Protein AF-A0AAV7NG59-F1 (afdb_monomer)

Mean predicted aligned error: 17.91 Å

Radius of gyration: 49.61 Å; Cα contacts (8 Å, |Δi|>4): 157; chains: 1; bounding box: 93×106×134 Å

Sequence (272 aa):
MEATDRILQEIAAEGRRL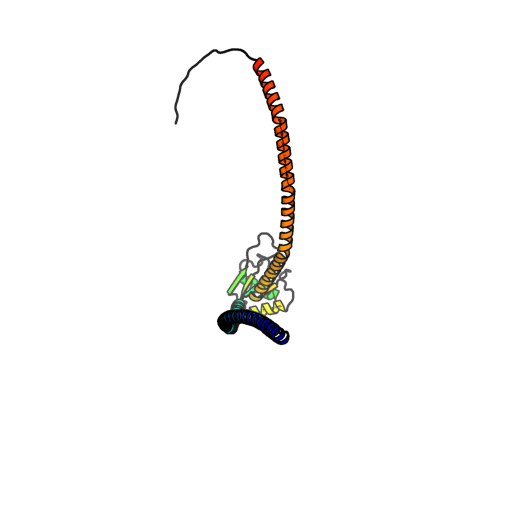EVMDAKISDLTVASTSIRADITSFRETVTDLDQRLSVVEDRVAVLPDQEAELRSLRAKVTGLEDSSSRDNVRFFGILEYKEGYDIKTFLKTALPKITGLAFSSPLEFQQAHRIGSLHKETHDKPRPIIACFLRHEQACQIISVAKSQGPLSLEGNKIDIGNKGEKRQQEKERQRDTRGQQEKKRPQEKERQRDTRGQQEKKRPQEKERQRDTRRQQERKRPQEKERQRDARRQQGRKHPQEKEGSELQEGSKGD

InterPro domains:
  IPR004244 Transposase, L1 [PTHR11505] (27-178)

Secondary structure (DSSP, 8-state):
-HHHHHHHHHHHHHHHHHHHHHHHHHHHHHHHHHHHHHHHHHHHHHHHHHHHHHHHHHHHHTHHHHHHHHHHHHHHHHHHHHHHHTTEEEEESPPTTTT-S-HHHHHHHHHHHHH----SS---EEEEEE-S---SS-TTSPPPEEEEES-HHHHHHHHHHHHHS-SEEETTEEEEEEEHHHHHHHHHHHHHHHHHHHHHHHHHHHHHHHHHHHHHHHHHHHHHHHHHHHHHHHHHHHHHHHHHHHHHHHHHHTS-----------------

pLDDT: mean 80.22, std 16.1, range [35.41, 98.0]

Organism: Pleurodeles waltl (NCBI:txid8319)

Solvent-accessible surface area (backbone atoms only — not comparable to full-atom values): 15574 Å² total; per-residue (Å²): 113,71,70,61,52,53,52,52,53,50,54,54,50,50,52,55,50,50,55,54,49,51,52,52,52,50,53,50,49,54,51,52,53,51,53,50,52,51,52,52,52,50,51,53,53,50,53,53,49,52,55,53,46,52,56,48,51,60,59,54,68,50,47,64,59,52,50,51,49,52,50,50,52,49,52,52,50,51,53,50,51,48,62,72,25,57,27,28,39,31,41,34,51,56,57,75,76,74,44,61,94,48,48,59,64,35,46,60,63,44,49,39,70,49,69,71,53,84,70,96,57,83,82,51,64,78,45,56,48,74,48,80,77,85,68,91,85,52,88,90,64,39,59,36,34,42,35,31,36,68,49,49,68,59,40,49,51,53,45,50,44,49,72,69,48,69,92,32,50,56,98,86,34,62,38,52,61,41,49,51,57,65,51,54,51,52,52,51,49,53,51,51,52,53,48,52,54,50,60,67,46,48,60,61,54,53,48,55,51,49,51,54,48,52,53,52,61,65,45,48,60,61,52,53,48,54,51,50,50,53,49,51,54,52,61,68,47,46,61,62,52,53,47,53,53,49,52,52,49,55,62,56,70,73,70,75,82,89,90,89,88,79,89,81,89,82,88,84,82,91,88,134

Foldseek 3Di:
DVVVVVVVVVVVVVVVVVVVVVVVVVVVVVVVVVVVVVVVVVVVVVVVVVVVVVVVCVVVVCVVVVVVVVVVVVVVVVVVVCVVQLQKKKKWFDFPCPCPPDVQVSCQVQLCVQLVDDDPDRWAFPDKDFDDDDDPPDSPTHTMIITGTPDSVVSVSSQVSLVVPDFTDDPNTTMHMHTPVVVVVVVVVVVVVVVVVVVVCVVVVVVVVVVVVVVVVVCVVVVVVVVVVVVVVVVVCVVVVVVVVVVVVVVVVVPDDDDDDDDDDDDDDDDD

Structure (mmCIF, N/CA/C/O backbone):
data_AF-A0AAV7NG59-F1
#
_entry.id   AF-A0AAV7NG59-F1
#
loop_
_atom_site.group_PDB
_atom_site.id
_atom_site.type_symbol
_atom_site.label_atom_id
_atom_site.label_alt_id
_atom_site.label_comp_id
_atom_site.label_asym_id
_atom_site.label_entity_id
_atom_site.label_seq_id
_atom_site.pdbx_PDB_ins_code
_atom_site.Cartn_x
_atom_site.Cartn_y
_atom_site.Cartn_z
_atom_site.occupancy
_atom_site.B_iso_or_equiv
_atom_site.auth_seq_id
_atom_site.auth_comp_id
_atom_site.auth_asym_id
_atom_site.auth_atom_id
_atom_site.pdbx_PDB_model_num
ATOM 1 N N . MET A 1 1 ? 38.775 -6.847 -96.232 1.00 61.25 1 MET A N 1
ATOM 2 C CA . MET A 1 1 ? 38.069 -5.737 -95.556 1.00 61.25 1 MET A CA 1
ATOM 3 C C . MET A 1 1 ? 36.997 -6.238 -94.589 1.00 61.25 1 MET A C 1
ATOM 5 O O . MET A 1 1 ? 36.953 -5.737 -93.483 1.00 61.25 1 MET A O 1
ATOM 9 N N . GLU A 1 2 ? 36.214 -7.277 -94.902 1.00 75.38 2 GLU A N 1
ATOM 10 C CA . GLU A 1 2 ? 35.133 -7.734 -93.995 1.00 75.38 2 GLU A CA 1
ATOM 11 C C . GLU A 1 2 ? 35.592 -8.310 -92.637 1.00 75.38 2 GLU A C 1
ATOM 13 O O . GLU A 1 2 ? 34.919 -8.127 -91.625 1.00 75.38 2 GLU A O 1
ATOM 18 N N . ALA A 1 3 ? 36.737 -9.003 -92.582 1.00 79.50 3 ALA A N 1
ATOM 19 C CA . ALA A 1 3 ? 37.232 -9.605 -91.336 1.00 79.50 3 ALA A CA 1
ATOM 20 C C . ALA A 1 3 ? 37.704 -8.558 -90.312 1.00 79.50 3 ALA A C 1
ATOM 22 O O . ALA A 1 3 ? 37.482 -8.716 -89.114 1.00 79.50 3 ALA A O 1
ATOM 23 N N . THR A 1 4 ? 38.323 -7.474 -90.783 1.00 83.69 4 THR A N 1
ATOM 24 C CA . THR A 1 4 ? 38.776 -6.367 -89.932 1.00 83.69 4 THR A CA 1
ATOM 25 C C . THR A 1 4 ? 37.597 -5.578 -89.369 1.00 83.69 4 THR A C 1
ATOM 27 O O . THR A 1 4 ? 37.620 -5.220 -88.196 1.00 83.69 4 THR A O 1
ATOM 30 N N . ASP A 1 5 ? 36.531 -5.394 -90.151 1.00 85.50 5 ASP A N 1
ATOM 31 C CA . ASP A 1 5 ? 35.322 -4.699 -89.693 1.00 85.50 5 ASP A CA 1
ATOM 32 C C . ASP A 1 5 ? 34.561 -5.496 -88.626 1.00 85.50 5 ASP A C 1
ATOM 34 O O . ASP A 1 5 ? 34.073 -4.914 -87.659 1.00 85.50 5 ASP A O 1
ATOM 38 N N . ARG A 1 6 ? 34.517 -6.833 -88.739 1.00 88.31 6 ARG A N 1
ATOM 39 C CA . ARG A 1 6 ? 33.948 -7.697 -87.687 1.00 88.31 6 ARG A CA 1
ATOM 40 C C . ARG A 1 6 ? 34.705 -7.573 -86.366 1.00 88.31 6 ARG A C 1
ATOM 42 O O . ARG A 1 6 ? 34.076 -7.421 -85.325 1.00 88.31 6 AR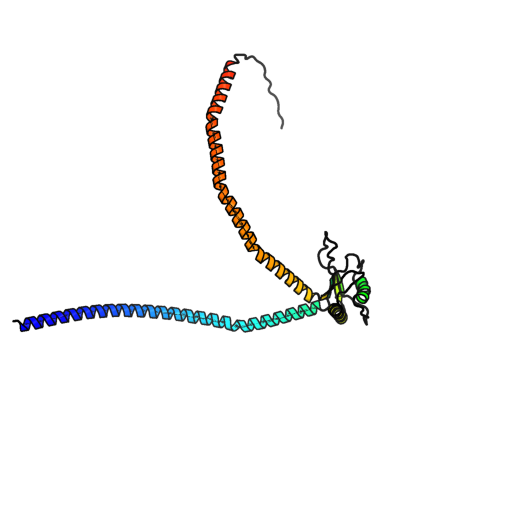G A O 1
ATOM 49 N N . ILE A 1 7 ? 36.039 -7.579 -86.413 1.00 91.00 7 ILE A N 1
ATOM 50 C CA . ILE A 1 7 ? 36.881 -7.417 -85.218 1.00 91.00 7 ILE A CA 1
ATOM 51 C C . ILE A 1 7 ? 36.658 -6.035 -84.584 1.00 91.00 7 ILE A C 1
ATOM 53 O O . ILE A 1 7 ? 36.506 -5.933 -83.369 1.00 91.00 7 ILE A O 1
ATOM 57 N N . LEU A 1 8 ? 36.574 -4.971 -85.390 1.00 88.25 8 LEU A N 1
ATOM 58 C CA . LEU A 1 8 ? 36.295 -3.619 -84.894 1.00 88.25 8 LEU A CA 1
ATOM 59 C C . LEU A 1 8 ? 34.898 -3.499 -84.263 1.00 88.25 8 LEU A C 1
ATOM 61 O O . LEU A 1 8 ? 34.748 -2.842 -83.232 1.00 88.25 8 LEU A O 1
ATOM 65 N N . GLN A 1 9 ? 33.881 -4.152 -84.834 1.00 88.62 9 GLN A N 1
ATOM 66 C CA . GLN A 1 9 ? 32.535 -4.195 -84.254 1.00 88.62 9 GLN A CA 1
ATOM 67 C C . GLN A 1 9 ? 32.496 -4.935 -82.913 1.00 88.62 9 GLN A C 1
ATOM 69 O O . GLN A 1 9 ? 31.797 -4.495 -81.998 1.00 88.62 9 GLN A O 1
ATOM 74 N N . GLU A 1 10 ? 33.246 -6.029 -82.785 1.00 92.19 10 GLU A N 1
ATOM 75 C CA . GLU A 1 10 ? 33.323 -6.816 -81.555 1.00 92.19 10 GLU A CA 1
ATOM 76 C C . GLU A 1 10 ? 34.081 -6.072 -80.448 1.00 92.19 10 GLU A C 1
ATOM 78 O O . GLU A 1 10 ? 33.573 -5.970 -79.333 1.00 92.19 10 GLU A O 1
ATOM 83 N N . ILE A 1 11 ? 35.205 -5.420 -80.771 1.00 92.88 11 ILE A N 1
ATOM 84 C CA . ILE A 1 11 ? 35.920 -4.525 -79.842 1.00 92.88 11 ILE A CA 1
ATOM 85 C C . ILE A 1 11 ? 35.002 -3.389 -79.366 1.00 92.88 11 ILE A C 1
ATOM 87 O O . ILE A 1 11 ? 34.959 -3.081 -78.176 1.00 92.88 11 ILE A O 1
ATOM 91 N N . ALA A 1 12 ? 34.222 -2.785 -80.268 1.00 90.62 12 ALA A N 1
ATOM 92 C CA . ALA A 1 12 ? 33.270 -1.738 -79.900 1.00 90.62 12 ALA A CA 1
ATOM 93 C C . ALA A 1 12 ? 32.115 -2.264 -79.027 1.00 90.62 12 A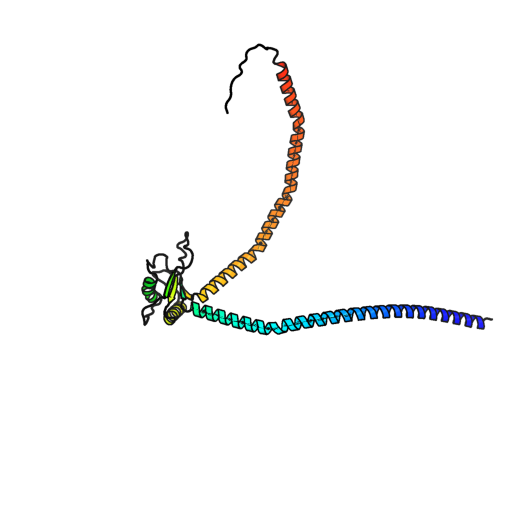LA A C 1
ATOM 95 O O . ALA A 1 12 ? 31.611 -1.542 -78.166 1.00 90.62 12 ALA A O 1
ATOM 96 N N . ALA A 1 13 ? 31.666 -3.505 -79.240 1.00 91.81 13 ALA A N 1
ATOM 97 C CA . ALA A 1 13 ? 30.654 -4.143 -78.400 1.00 91.81 13 ALA A CA 1
ATOM 98 C C . ALA A 1 13 ? 31.187 -4.454 -76.997 1.00 91.81 13 ALA A C 1
ATOM 100 O O . ALA A 1 13 ? 30.475 -4.229 -76.017 1.00 91.81 13 ALA A O 1
ATOM 101 N N . GLU A 1 14 ? 32.435 -4.905 -76.900 1.00 93.75 14 GLU A N 1
ATOM 102 C CA . GLU A 1 14 ? 33.086 -5.183 -75.624 1.00 93.75 14 GLU A CA 1
ATOM 103 C C . GLU A 1 14 ? 33.394 -3.890 -74.854 1.00 93.75 14 GLU A C 1
ATOM 105 O O . GLU A 1 14 ? 33.152 -3.825 -73.652 1.00 93.75 14 GLU A O 1
ATOM 110 N N . GLY A 1 15 ? 33.776 -2.809 -75.546 1.00 93.81 15 GLY A N 1
ATOM 111 C CA . GLY A 1 15 ? 33.892 -1.471 -74.952 1.00 93.81 15 GLY A CA 1
ATOM 112 C C . GLY A 1 15 ? 32.585 -0.996 -74.305 1.00 93.81 15 GLY A C 1
ATOM 113 O O . GLY A 1 15 ? 32.583 -0.582 -73.149 1.00 93.81 15 GLY A O 1
ATOM 114 N N . ARG A 1 16 ? 31.443 -1.171 -74.988 1.00 93.81 16 ARG A N 1
ATOM 115 C CA . ARG A 1 16 ? 30.119 -0.861 -74.410 1.00 93.81 16 ARG A CA 1
ATOM 116 C C . ARG A 1 16 ? 29.781 -1.729 -73.194 1.00 93.81 16 ARG A C 1
ATOM 118 O O . ARG A 1 16 ? 29.116 -1.261 -72.273 1.00 93.81 16 ARG A O 1
ATOM 125 N N . ARG A 1 17 ? 30.198 -3.001 -73.175 1.00 95.62 17 ARG A N 1
ATOM 126 C CA . ARG A 1 17 ? 30.001 -3.880 -72.007 1.00 95.62 17 ARG A CA 1
ATOM 127 C C . ARG A 1 17 ? 30.830 -3.421 -70.812 1.00 95.62 17 ARG A C 1
ATOM 129 O O . ARG A 1 17 ? 30.299 -3.424 -69.703 1.00 95.62 17 ARG A O 1
ATOM 136 N N . LEU A 1 18 ? 32.074 -3.002 -71.043 1.00 94.88 18 LEU A N 1
ATOM 137 C CA . LEU A 1 18 ? 32.944 -2.446 -70.006 1.00 94.88 18 LEU A CA 1
ATOM 138 C C . LEU A 1 18 ? 32.351 -1.165 -69.409 1.00 94.88 18 LEU A C 1
ATOM 140 O O . LEU A 1 18 ? 32.236 -1.081 -68.193 1.00 94.88 18 LEU A O 1
ATOM 144 N N . GLU A 1 19 ? 31.842 -0.245 -70.233 1.00 94.50 19 GLU A N 1
ATOM 145 C CA . GLU A 1 19 ? 31.166 0.972 -69.749 1.00 94.50 19 GLU A CA 1
ATOM 146 C C . GLU A 1 19 ? 29.957 0.657 -68.849 1.00 94.50 19 GLU A C 1
ATOM 148 O O . GLU A 1 19 ? 29.768 1.268 -67.796 1.00 94.50 19 GLU A O 1
ATOM 153 N N . VAL A 1 20 ? 29.141 -0.335 -69.227 1.00 95.69 20 VAL A N 1
ATOM 154 C CA . VAL A 1 20 ? 27.999 -0.778 -68.409 1.00 95.69 20 VAL A CA 1
ATOM 155 C C . VAL A 1 20 ? 28.460 -1.443 -67.109 1.00 95.69 20 VAL A C 1
ATOM 157 O O . VAL A 1 20 ? 27.808 -1.286 -66.074 1.00 95.69 20 VAL A O 1
ATOM 160 N N . MET A 1 21 ? 29.553 -2.208 -67.140 1.00 95.31 21 MET A N 1
ATOM 161 C CA . MET A 1 21 ? 30.131 -2.800 -65.933 1.00 95.31 21 MET A CA 1
ATOM 162 C C . MET A 1 21 ? 30.681 -1.729 -64.992 1.00 95.31 21 MET A C 1
ATOM 164 O O . MET A 1 21 ? 30.382 -1.793 -63.802 1.00 95.31 21 MET A O 1
ATOM 168 N N . ASP A 1 22 ? 31.386 -0.724 -65.507 1.00 95.62 22 ASP A N 1
ATOM 169 C CA . ASP A 1 22 ? 31.900 0.397 -64.716 1.00 95.62 22 ASP A CA 1
ATOM 170 C C . ASP A 1 22 ? 30.766 1.196 -64.066 1.00 95.62 22 ASP A C 1
ATOM 172 O O . ASP A 1 22 ? 30.839 1.518 -62.879 1.00 95.62 22 ASP A O 1
ATOM 176 N N . ALA A 1 23 ? 29.666 1.432 -64.791 1.00 95.06 23 ALA A N 1
ATOM 177 C CA . ALA A 1 23 ? 28.472 2.059 -64.227 1.00 95.06 23 ALA A CA 1
ATOM 178 C C . ALA A 1 23 ? 27.894 1.239 -63.058 1.00 95.06 23 ALA A C 1
ATOM 180 O O . ALA A 1 23 ? 27.659 1.776 -61.977 1.00 95.06 23 ALA A O 1
ATOM 181 N N . LYS A 1 24 ? 27.748 -0.083 -63.224 1.00 96.31 24 LYS A N 1
ATOM 182 C CA . LYS A 1 24 ? 27.264 -0.970 -62.150 1.00 96.31 24 LYS A CA 1
ATOM 183 C C . LYS A 1 24 ? 28.224 -1.039 -60.962 1.00 96.31 24 LYS A C 1
ATOM 185 O O . LYS A 1 24 ? 27.772 -1.123 -59.824 1.00 96.31 24 LYS A O 1
ATOM 190 N N . ILE A 1 25 ? 29.534 -1.028 -61.203 1.00 96.75 25 ILE A N 1
ATOM 191 C CA . ILE A 1 25 ? 30.551 -0.999 -60.143 1.00 96.75 25 ILE A CA 1
ATOM 192 C C . ILE A 1 25 ? 30.469 0.323 -59.376 1.00 96.75 25 ILE A C 1
ATOM 194 O O . ILE A 1 25 ? 30.548 0.318 -58.146 1.00 96.75 25 ILE A O 1
ATOM 198 N N . SER A 1 26 ? 30.251 1.439 -60.073 1.00 96.38 26 SER A N 1
ATOM 199 C CA . SER A 1 26 ? 30.011 2.745 -59.456 1.00 96.38 26 SER A CA 1
ATOM 200 C C . SER A 1 26 ? 28.762 2.718 -58.568 1.00 96.38 26 SER A C 1
ATOM 202 O O . SER A 1 26 ? 28.846 3.049 -57.384 1.00 96.38 26 SER A O 1
ATOM 204 N N . ASP A 1 27 ? 27.638 2.204 -59.079 1.00 96.69 27 ASP A N 1
ATOM 205 C CA . ASP A 1 27 ? 26.388 2.063 -58.318 1.00 96.69 27 ASP A CA 1
ATOM 206 C C . ASP A 1 27 ? 26.565 1.176 -57.075 1.00 96.69 27 ASP A C 1
ATOM 208 O O . ASP A 1 27 ? 26.129 1.529 -55.977 1.00 96.69 27 ASP A O 1
ATOM 212 N N . LEU A 1 28 ? 27.258 0.039 -57.213 1.00 97.19 28 LEU A N 1
ATOM 213 C CA . LEU A 1 28 ? 27.584 -0.845 -56.089 1.00 97.19 28 LEU A CA 1
ATOM 214 C C . LEU A 1 28 ? 28.489 -0.163 -55.062 1.00 97.19 28 LEU A C 1
ATOM 216 O O . LEU A 1 28 ? 28.328 -0.381 -53.860 1.00 97.19 28 LEU A O 1
ATOM 220 N N . THR A 1 29 ? 29.420 0.676 -55.512 1.00 96.81 29 THR A N 1
ATOM 221 C CA . THR A 1 29 ? 30.298 1.442 -54.623 1.00 96.81 29 THR A CA 1
ATOM 222 C C . THR A 1 29 ? 29.486 2.444 -53.808 1.00 96.81 29 THR A C 1
ATOM 224 O O . THR A 1 29 ? 29.662 2.517 -52.593 1.00 96.81 29 THR A O 1
ATOM 227 N N . VAL A 1 30 ? 28.539 3.148 -54.436 1.00 96.69 30 VAL A N 1
ATOM 228 C CA . VAL A 1 30 ? 27.617 4.071 -53.752 1.00 96.69 30 VAL A CA 1
ATOM 229 C C . VAL A 1 30 ? 26.708 3.329 -52.768 1.00 96.69 30 VAL A C 1
ATOM 231 O O . VAL A 1 30 ? 26.555 3.747 -51.621 1.00 96.69 30 VAL A O 1
ATOM 234 N N . ALA A 1 31 ? 26.139 2.189 -53.164 1.00 97.06 31 ALA A N 1
ATOM 235 C CA . ALA A 1 31 ? 25.336 1.371 -52.257 1.00 97.06 31 ALA A CA 1
ATOM 236 C C . ALA A 1 31 ? 26.171 0.874 -51.062 1.00 97.06 31 ALA A C 1
ATOM 238 O O . ALA A 1 31 ? 25.718 0.914 -49.918 1.00 97.06 31 ALA A O 1
ATOM 239 N N . SER A 1 32 ? 27.420 0.462 -51.299 1.00 97.25 32 SER A N 1
ATOM 240 C CA . SER A 1 32 ? 28.322 -0.000 -50.244 1.00 97.25 32 SER A CA 1
ATOM 241 C C . SER A 1 32 ? 28.721 1.110 -49.270 1.00 97.25 32 SER A C 1
ATOM 243 O O . SER A 1 32 ? 28.863 0.826 -48.076 1.00 97.25 32 SER A O 1
ATOM 245 N N . THR A 1 33 ? 28.914 2.350 -49.731 1.00 96.62 33 THR A N 1
ATOM 246 C CA . THR A 1 33 ? 29.200 3.485 -48.840 1.00 96.62 33 THR A CA 1
ATOM 247 C C . THR A 1 33 ? 27.972 3.874 -48.025 1.00 96.62 33 THR A C 1
ATOM 249 O O . THR A 1 33 ? 28.116 4.126 -46.829 1.00 96.62 33 THR A O 1
ATOM 252 N N . SER A 1 34 ? 26.774 3.825 -48.618 1.00 97.50 34 SER A N 1
ATOM 253 C CA . SER A 1 34 ? 25.508 4.029 -47.899 1.00 97.50 34 SER A CA 1
ATOM 254 C C . SER A 1 34 ? 25.317 2.996 -46.787 1.00 97.50 34 SER A C 1
ATOM 256 O O . SER A 1 34 ? 25.128 3.365 -45.634 1.00 97.50 34 SER A O 1
ATOM 258 N N . ILE A 1 35 ? 25.469 1.703 -47.096 1.00 97.62 35 ILE A N 1
ATOM 259 C CA . ILE A 1 35 ? 25.355 0.624 -46.099 1.00 97.62 35 ILE A CA 1
ATOM 260 C C . ILE A 1 35 ? 26.375 0.813 -44.972 1.00 97.62 35 ILE A C 1
ATOM 262 O O . ILE A 1 35 ? 26.075 0.574 -43.804 1.00 97.62 35 ILE A O 1
ATOM 266 N N . ARG A 1 36 ? 27.596 1.255 -45.297 1.00 97.25 36 ARG A N 1
ATOM 267 C CA . ARG A 1 36 ? 28.618 1.531 -44.283 1.00 97.25 36 ARG A CA 1
ATOM 268 C C . ARG A 1 36 ? 28.189 2.662 -43.345 1.00 97.25 36 ARG A C 1
ATOM 270 O O . ARG A 1 36 ? 28.406 2.527 -42.143 1.00 97.25 36 ARG A O 1
ATOM 277 N N . ALA A 1 37 ? 27.583 3.723 -43.877 1.00 96.69 37 ALA A N 1
ATOM 278 C CA . ALA A 1 37 ? 27.051 4.829 -43.083 1.00 96.69 37 ALA A CA 1
ATOM 279 C C . ALA A 1 37 ? 25.906 4.370 -42.161 1.00 96.69 37 ALA A C 1
ATOM 281 O O . ALA A 1 37 ? 25.904 4.683 -40.966 1.00 96.69 37 ALA A O 1
ATOM 282 N N . ASP A 1 38 ? 24.994 3.543 -42.674 1.00 97.75 38 ASP A N 1
ATOM 283 C CA . ASP A 1 38 ? 23.906 2.971 -41.877 1.00 97.75 38 ASP A CA 1
ATOM 284 C C . ASP A 1 38 ? 24.451 2.080 -40.754 1.00 97.75 38 ASP A C 1
ATOM 286 O O . ASP A 1 38 ? 24.041 2.207 -39.603 1.00 97.75 38 ASP A O 1
ATOM 290 N N . ILE A 1 39 ? 25.441 1.226 -41.045 1.00 97.88 39 ILE A N 1
ATOM 291 C CA . ILE A 1 39 ? 26.101 0.381 -40.036 1.00 97.88 39 ILE A CA 1
ATOM 292 C C . ILE A 1 39 ? 26.758 1.230 -38.944 1.00 97.88 39 ILE A C 1
ATOM 294 O O . ILE A 1 39 ? 26.685 0.864 -37.769 1.00 97.88 39 ILE A O 1
ATOM 298 N N . THR A 1 40 ? 27.406 2.345 -39.295 1.00 97.06 40 THR A N 1
ATOM 299 C CA . THR A 1 40 ? 27.988 3.242 -38.287 1.00 97.06 40 THR A CA 1
ATOM 300 C C . THR A 1 40 ? 26.917 3.874 -37.406 1.00 97.06 40 THR A C 1
ATOM 302 O O . THR A 1 40 ? 27.056 3.833 -36.187 1.00 97.06 40 THR A O 1
ATOM 305 N N . SER A 1 41 ? 25.808 4.337 -37.991 1.00 97.31 41 SER A N 1
ATOM 306 C CA . SER A 1 41 ? 24.687 4.888 -37.224 1.00 97.31 41 SER A CA 1
ATOM 307 C C . SER A 1 41 ? 24.051 3.836 -36.311 1.00 97.31 41 SER A C 1
ATOM 309 O O . SER A 1 41 ? 23.840 4.085 -35.125 1.00 97.31 41 SER A O 1
ATOM 311 N N . PHE A 1 42 ? 23.825 2.616 -36.810 1.00 97.75 42 PHE A N 1
ATOM 312 C CA . PHE A 1 42 ? 23.297 1.530 -35.988 1.00 97.75 42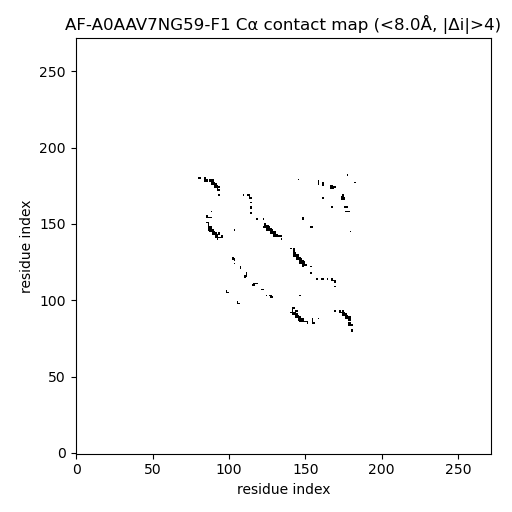 PHE A CA 1
ATOM 313 C C . PHE A 1 42 ? 24.215 1.201 -34.812 1.00 97.75 42 PHE A C 1
ATOM 315 O O . PHE A 1 42 ? 23.725 1.031 -33.698 1.00 97.75 42 PHE A O 1
ATOM 322 N N . ARG A 1 43 ? 25.536 1.164 -35.016 1.00 97.56 43 ARG A N 1
ATOM 323 C CA . ARG A 1 43 ? 26.489 0.938 -33.920 1.00 97.56 43 ARG A CA 1
ATOM 324 C C . ARG A 1 43 ? 26.366 1.994 -32.828 1.00 97.56 43 ARG A C 1
ATOM 326 O O . ARG A 1 43 ? 26.316 1.624 -31.661 1.00 97.56 43 ARG A O 1
ATOM 333 N N . GLU A 1 44 ? 26.254 3.267 -33.193 1.00 97.19 44 GLU A N 1
ATOM 334 C CA . GLU A 1 44 ? 26.051 4.351 -32.225 1.00 97.19 44 GLU A CA 1
ATOM 335 C C . GLU A 1 44 ? 24.752 4.157 -31.432 1.00 97.19 44 GLU A C 1
ATOM 337 O O . GLU A 1 44 ? 24.759 4.219 -30.201 1.00 97.19 44 GLU A O 1
ATOM 342 N N . THR A 1 45 ? 23.647 3.824 -32.109 1.00 97.50 45 THR A N 1
ATOM 343 C CA . THR A 1 45 ? 22.370 3.571 -31.421 1.00 97.50 45 THR A CA 1
ATOM 344 C C . THR A 1 45 ? 22.428 2.368 -30.484 1.00 97.50 45 THR A C 1
ATOM 346 O O . THR A 1 45 ? 21.872 2.426 -29.392 1.00 97.50 45 THR A O 1
ATOM 349 N N . VAL A 1 46 ? 23.130 1.296 -30.865 1.00 98.00 46 VAL A N 1
ATOM 350 C CA . VAL A 1 46 ? 23.320 0.120 -30.005 1.00 98.00 46 VAL A CA 1
ATOM 351 C C . VAL A 1 46 ? 24.131 0.498 -28.771 1.00 98.00 46 VAL A C 1
ATOM 353 O O . VAL A 1 46 ? 23.736 0.146 -27.667 1.00 98.00 46 VAL A O 1
ATOM 356 N N . THR A 1 47 ? 25.193 1.294 -28.922 1.00 97.31 47 THR A N 1
ATOM 357 C CA . THR A 1 47 ? 25.977 1.746 -27.764 1.00 97.31 47 THR A CA 1
ATOM 358 C C . THR A 1 47 ? 25.190 2.652 -26.812 1.00 97.31 47 THR A C 1
ATOM 360 O O . THR A 1 47 ? 25.347 2.519 -25.601 1.00 97.31 47 THR A O 1
ATOM 363 N N . ASP A 1 48 ? 24.316 3.534 -27.320 1.00 97.31 48 ASP A N 1
ATOM 364 C CA . ASP A 1 48 ? 23.400 4.325 -26.475 1.00 97.31 48 ASP A CA 1
ATOM 365 C C . ASP A 1 48 ? 22.413 3.421 -25.726 1.00 97.31 48 ASP A C 1
ATOM 367 O O . ASP A 1 48 ? 22.191 3.581 -24.523 1.00 97.31 48 ASP A O 1
ATOM 371 N N . LEU A 1 49 ? 21.839 2.438 -26.425 1.00 97.38 49 LEU A N 1
ATOM 372 C CA . LEU A 1 49 ? 20.907 1.489 -25.828 1.00 97.38 49 LEU A CA 1
ATOM 373 C C . LEU A 1 49 ? 21.571 0.637 -24.749 1.00 97.38 49 LEU A C 1
ATOM 375 O O . LEU A 1 49 ? 20.970 0.480 -23.691 1.00 97.38 49 LEU A O 1
ATOM 379 N N . ASP A 1 50 ? 22.796 0.160 -24.965 1.00 97.25 50 ASP A N 1
ATOM 380 C CA . ASP A 1 50 ? 23.545 -0.614 -23.970 1.00 97.25 50 ASP A CA 1
ATOM 381 C C . ASP A 1 50 ? 23.826 0.218 -22.711 1.00 97.25 50 ASP A C 1
ATOM 383 O O . ASP A 1 50 ? 23.616 -0.250 -21.590 1.00 97.25 50 ASP A O 1
ATOM 387 N N . GLN A 1 51 ? 24.218 1.487 -22.870 1.00 96.94 51 GLN A N 1
ATOM 388 C CA . GLN A 1 51 ? 24.418 2.397 -21.736 1.00 96.94 51 GLN A CA 1
ATOM 389 C C . GLN A 1 51 ? 23.116 2.631 -20.963 1.00 96.94 51 GLN A C 1
ATOM 391 O O . GLN A 1 51 ? 23.088 2.581 -19.731 1.00 96.94 51 GLN A O 1
ATOM 396 N N . ARG A 1 52 ? 22.011 2.869 -21.673 1.00 97.19 52 ARG A N 1
ATOM 397 C CA . ARG A 1 52 ? 20.699 3.077 -21.048 1.00 97.19 52 ARG A CA 1
ATOM 398 C C . ARG A 1 52 ? 20.174 1.810 -20.384 1.00 97.19 52 ARG A C 1
ATOM 400 O O . ARG A 1 52 ? 19.539 1.913 -19.335 1.00 97.19 52 ARG A O 1
ATOM 407 N N . LEU A 1 53 ? 20.428 0.646 -20.975 1.00 97.62 53 LEU A N 1
ATOM 408 C CA . LEU A 1 53 ? 20.049 -0.647 -20.422 1.00 97.62 53 LEU A CA 1
ATOM 409 C C . LEU A 1 53 ? 20.808 -0.909 -19.124 1.00 97.62 53 LEU A C 1
ATOM 411 O O . LEU A 1 53 ? 20.160 -1.193 -18.124 1.00 97.62 53 LEU A O 1
ATOM 415 N N . SER A 1 54 ? 22.121 -0.673 -19.098 1.00 97.19 54 SER A N 1
ATOM 416 C CA . SER A 1 54 ? 22.938 -0.797 -17.884 1.00 97.19 54 SER A CA 1
ATOM 417 C C . SER A 1 54 ? 22.395 0.060 -16.731 1.00 97.19 54 SER A C 1
ATOM 419 O O . SER A 1 54 ? 22.194 -0.440 -15.627 1.00 97.19 54 SER A O 1
ATOM 421 N N . VAL A 1 55 ? 22.028 1.322 -16.989 1.00 96.62 55 VAL A N 1
ATOM 422 C CA . VAL A 1 55 ? 21.419 2.189 -15.960 1.00 96.62 55 VAL A CA 1
ATOM 423 C C . VAL A 1 55 ? 20.061 1.657 -15.485 1.00 96.62 55 VAL A C 1
ATOM 425 O O . VAL A 1 55 ? 19.701 1.802 -14.315 1.00 96.62 55 VAL A O 1
ATOM 428 N N . VAL A 1 56 ? 19.256 1.083 -16.381 1.00 97.38 56 VAL A N 1
ATOM 429 C CA . VAL A 1 56 ? 17.965 0.485 -16.011 1.00 97.38 56 VAL A CA 1
ATOM 430 C C . VAL A 1 56 ? 18.171 -0.778 -15.183 1.00 97.38 56 VAL A C 1
ATOM 432 O O . VAL A 1 56 ? 17.477 -0.943 -14.183 1.00 97.38 56 VAL A O 1
ATOM 435 N N . GLU A 1 57 ? 19.118 -1.630 -15.556 1.00 96.50 57 GLU A N 1
ATOM 436 C CA . GLU A 1 57 ? 19.463 -2.852 -14.831 1.00 96.50 57 GLU A CA 1
ATOM 437 C C . GLU A 1 57 ? 19.915 -2.538 -13.405 1.00 96.50 57 GLU A C 1
ATOM 439 O O . GLU A 1 57 ? 19.360 -3.107 -12.465 1.00 96.50 57 GLU A O 1
ATOM 444 N N . ASP A 1 58 ? 20.793 -1.548 -13.221 1.00 95.56 58 ASP A N 1
ATOM 445 C CA . ASP A 1 58 ? 21.225 -1.091 -11.894 1.00 95.56 58 ASP A CA 1
ATOM 446 C C . ASP A 1 58 ? 20.047 -0.596 -11.043 1.00 95.56 58 ASP A C 1
ATOM 448 O O . ASP A 1 58 ? 19.932 -0.902 -9.854 1.00 95.56 58 ASP A O 1
ATOM 452 N N . ARG A 1 59 ? 19.117 0.151 -11.650 1.00 95.00 59 ARG A N 1
ATOM 453 C CA . ARG A 1 59 ? 17.916 0.635 -10.951 1.00 95.00 59 ARG A CA 1
ATOM 454 C C . ARG A 1 59 ? 16.963 -0.497 -10.588 1.00 95.00 59 ARG A C 1
ATOM 456 O O . ARG A 1 59 ? 16.339 -0.442 -9.530 1.00 95.00 59 ARG A O 1
ATOM 463 N N . VAL A 1 60 ? 16.820 -1.491 -11.461 1.00 96.06 60 VAL A N 1
ATOM 464 C CA . VAL A 1 60 ? 15.959 -2.657 -11.233 1.00 96.06 60 VAL A CA 1
ATOM 465 C C . VAL A 1 60 ? 16.564 -3.578 -10.175 1.00 96.06 60 VAL A C 1
ATOM 467 O O . VAL A 1 60 ? 15.814 -4.120 -9.366 1.00 96.06 60 VAL A O 1
ATOM 470 N N . ALA A 1 61 ? 17.892 -3.692 -10.112 1.00 94.69 61 ALA A N 1
ATOM 471 C CA . ALA A 1 61 ? 18.595 -4.526 -9.141 1.00 94.69 61 ALA A CA 1
ATOM 472 C C . ALA A 1 61 ? 18.299 -4.142 -7.680 1.00 94.69 61 ALA A C 1
ATOM 474 O O . ALA A 1 61 ? 18.306 -5.010 -6.814 1.00 94.69 61 ALA A O 1
ATOM 475 N N . VAL A 1 62 ? 17.979 -2.871 -7.406 1.00 94.94 62 VAL A N 1
ATOM 476 C CA . VAL A 1 62 ? 17.678 -2.365 -6.050 1.00 94.94 62 VAL A CA 1
ATOM 477 C C . VAL A 1 62 ? 16.204 -2.559 -5.648 1.00 94.94 62 VAL A C 1
ATOM 479 O O . VAL A 1 62 ? 15.864 -2.517 -4.464 1.00 94.94 62 VAL A O 1
ATOM 482 N N . LEU A 1 63 ? 15.298 -2.795 -6.606 1.00 95.00 63 LEU A N 1
ATOM 483 C CA . LEU A 1 63 ? 13.859 -2.918 -6.325 1.00 95.00 63 LEU A CA 1
ATOM 484 C C . LEU A 1 63 ? 13.497 -4.065 -5.361 1.00 95.00 63 LEU A C 1
ATOM 486 O O . LEU A 1 63 ? 12.644 -3.833 -4.501 1.00 95.00 63 LEU A O 1
ATOM 490 N N . PRO A 1 64 ? 14.101 -5.270 -5.440 1.00 95.06 64 PRO A N 1
ATOM 491 C CA . PRO A 1 64 ? 13.793 -6.356 -4.511 1.00 95.06 64 PRO A CA 1
ATOM 492 C C . PRO A 1 64 ? 14.090 -5.998 -3.050 1.00 95.06 64 PRO A C 1
ATOM 494 O O . PRO A 1 64 ? 13.285 -6.309 -2.169 1.00 95.06 64 PRO A O 1
ATOM 497 N N . ASP A 1 65 ? 15.198 -5.298 -2.797 1.00 94.81 65 ASP A N 1
ATOM 498 C CA . ASP A 1 65 ? 15.597 -4.875 -1.452 1.00 94.81 65 ASP A CA 1
ATOM 499 C C . ASP A 1 65 ? 14.634 -3.821 -0.898 1.00 94.81 65 ASP A C 1
ATOM 501 O O . ASP A 1 65 ? 14.165 -3.931 0.238 1.00 94.81 65 ASP A O 1
ATOM 505 N N . GLN A 1 66 ? 14.251 -2.845 -1.726 1.00 94.88 66 GLN A N 1
ATOM 506 C CA . GLN A 1 66 ? 13.235 -1.855 -1.363 1.00 94.88 66 GLN A CA 1
ATOM 507 C C . GLN A 1 66 ? 11.874 -2.506 -1.098 1.00 94.88 66 GLN A C 1
ATOM 509 O O . GLN A 1 66 ? 11.169 -2.122 -0.164 1.00 94.88 66 GLN A O 1
ATOM 514 N N . GLU A 1 67 ? 11.484 -3.510 -1.886 1.00 95.62 67 GLU A N 1
ATOM 515 C CA . GLU A 1 67 ? 10.238 -4.238 -1.655 1.00 95.62 67 GLU A CA 1
ATOM 516 C C . GLU A 1 67 ? 10.283 -5.024 -0.336 1.00 95.62 67 GLU A C 1
ATOM 518 O O . GLU A 1 67 ? 9.302 -5.036 0.416 1.00 95.62 67 GLU A O 1
ATOM 523 N N . ALA A 1 68 ? 11.422 -5.643 -0.018 1.00 95.50 68 ALA A N 1
ATOM 524 C CA . ALA A 1 68 ? 11.630 -6.329 1.252 1.00 95.50 68 ALA A CA 1
ATOM 525 C C . ALA A 1 68 ? 11.550 -5.357 2.442 1.00 95.50 68 ALA A C 1
ATOM 527 O O . ALA A 1 68 ? 10.860 -5.648 3.427 1.00 95.50 68 ALA A O 1
ATOM 528 N N . GLU A 1 69 ? 12.174 -4.182 2.336 1.00 96.50 69 GLU A N 1
ATOM 529 C CA . GLU A 1 69 ? 12.105 -3.131 3.353 1.00 96.50 69 GLU A CA 1
ATOM 530 C C . GLU A 1 69 ? 10.670 -2.622 3.539 1.00 96.50 69 GLU A C 1
ATOM 532 O O . GLU A 1 69 ? 10.164 -2.579 4.664 1.00 96.50 69 GLU A O 1
ATOM 537 N N . LEU A 1 70 ? 9.962 -2.321 2.447 1.00 96.06 70 LEU A N 1
ATOM 538 C CA . LEU A 1 70 ? 8.563 -1.894 2.491 1.00 96.06 70 LEU A CA 1
ATOM 539 C C . LEU A 1 70 ? 7.662 -2.955 3.123 1.00 96.06 70 LEU A C 1
ATOM 541 O O . LEU A 1 70 ? 6.766 -2.624 3.906 1.00 96.06 70 LEU A O 1
ATOM 545 N N . ARG A 1 71 ? 7.893 -4.235 2.818 1.00 93.50 71 ARG A N 1
ATOM 546 C CA . ARG A 1 71 ? 7.151 -5.350 3.415 1.00 93.50 71 ARG A CA 1
ATOM 547 C C . ARG A 1 71 ? 7.401 -5.433 4.920 1.00 93.50 71 ARG A C 1
ATOM 549 O O . ARG A 1 71 ? 6.441 -5.562 5.681 1.00 93.50 71 ARG A O 1
ATOM 556 N N . SER A 1 72 ? 8.656 -5.300 5.347 1.00 95.56 72 SER A N 1
ATOM 557 C CA . SER A 1 72 ? 9.047 -5.274 6.761 1.00 95.56 72 SER A CA 1
ATOM 558 C C . SER A 1 72 ? 8.417 -4.093 7.500 1.00 95.56 72 SER A C 1
ATOM 560 O O . SER A 1 72 ? 7.772 -4.264 8.539 1.00 95.56 72 SER A O 1
ATOM 562 N N . LEU A 1 73 ? 8.508 -2.893 6.925 1.00 95.06 73 LEU A N 1
ATOM 563 C CA . LEU A 1 73 ? 7.934 -1.688 7.507 1.00 95.06 73 LEU A CA 1
ATOM 564 C C . LEU A 1 73 ? 6.413 -1.798 7.619 1.00 95.06 73 LEU A C 1
ATOM 566 O O . LEU A 1 73 ? 5.840 -1.456 8.653 1.00 95.06 73 LEU A O 1
ATOM 570 N N . ARG A 1 74 ? 5.752 -2.341 6.593 1.00 91.25 74 ARG A N 1
ATOM 571 C CA . ARG A 1 74 ? 4.310 -2.589 6.617 1.00 91.25 74 ARG A CA 1
ATOM 572 C C . ARG A 1 74 ? 3.927 -3.579 7.712 1.00 91.25 74 ARG A C 1
ATOM 574 O O . ARG A 1 74 ? 2.990 -3.301 8.453 1.00 91.25 74 ARG A O 1
ATOM 581 N N . ALA A 1 75 ? 4.662 -4.681 7.855 1.00 89.38 75 ALA A N 1
ATOM 582 C CA . ALA A 1 75 ? 4.437 -5.648 8.927 1.00 89.38 75 ALA A CA 1
ATOM 583 C C . ALA A 1 75 ? 4.617 -5.009 10.314 1.00 89.38 75 ALA A C 1
ATOM 585 O O . ALA A 1 75 ? 3.794 -5.222 11.203 1.00 89.38 75 ALA A O 1
ATOM 586 N N . LYS A 1 76 ? 5.637 -4.157 10.484 1.00 94.50 76 LYS A N 1
ATOM 587 C CA . LYS A 1 76 ? 5.872 -3.413 11.728 1.00 94.50 76 LYS A CA 1
ATOM 588 C C . LYS A 1 76 ? 4.737 -2.439 12.038 1.00 94.50 76 LYS A C 1
ATOM 590 O O . LYS A 1 76 ? 4.277 -2.393 13.174 1.00 94.50 76 LYS A O 1
ATOM 595 N N . VAL A 1 77 ? 4.256 -1.692 11.042 1.00 90.81 77 VAL A N 1
ATOM 596 C CA . VAL A 1 77 ? 3.113 -0.779 11.205 1.00 90.81 77 VAL A CA 1
ATOM 597 C C . VAL A 1 77 ? 1.856 -1.552 11.589 1.00 90.81 77 VAL A C 1
ATOM 599 O O . VAL A 1 77 ? 1.199 -1.167 12.549 1.00 90.81 77 VAL A O 1
ATOM 602 N N . THR A 1 78 ? 1.552 -2.664 10.915 1.00 85.12 78 THR A N 1
ATOM 603 C CA . THR A 1 78 ? 0.413 -3.518 11.280 1.00 85.12 78 THR A CA 1
ATOM 604 C C . THR A 1 78 ? 0.552 -4.052 12.705 1.00 85.12 78 THR A C 1
ATOM 606 O O . THR A 1 78 ? -0.377 -3.917 13.494 1.00 85.12 78 THR A O 1
ATOM 609 N N . GLY A 1 79 ? 1.732 -4.548 13.087 1.00 87.88 79 GLY A N 1
ATOM 610 C CA . GLY A 1 79 ? 1.985 -5.011 14.452 1.00 87.88 79 GLY A CA 1
ATOM 611 C C . GLY A 1 79 ? 1.803 -3.916 15.511 1.00 87.88 79 GLY A C 1
ATOM 612 O O . GLY A 1 79 ? 1.237 -4.175 16.574 1.00 87.88 79 GLY A O 1
ATOM 613 N N . LEU A 1 80 ? 2.233 -2.682 15.225 1.00 87.62 80 LEU A N 1
ATOM 614 C CA . LEU A 1 80 ? 2.033 -1.529 16.110 1.00 87.62 80 LEU A CA 1
ATOM 615 C C . LEU A 1 80 ? 0.563 -1.096 16.182 1.00 87.62 80 LEU A C 1
ATOM 617 O O . LEU A 1 80 ? 0.075 -0.801 17.273 1.00 87.62 80 LEU A O 1
ATOM 621 N N . GLU A 1 81 ? -0.148 -1.067 15.053 1.00 86.00 81 GLU A N 1
ATOM 622 C CA . GLU A 1 81 ? -1.579 -0.746 15.012 1.00 86.00 81 GLU A CA 1
ATOM 623 C C . GLU A 1 81 ? -2.402 -1.776 15.794 1.00 86.00 81 GLU A C 1
ATOM 625 O O . GLU A 1 81 ? -3.282 -1.384 16.568 1.00 86.00 81 GLU A O 1
ATOM 630 N N . ASP A 1 82 ? -2.082 -3.064 15.645 1.00 83.00 82 ASP A N 1
ATOM 631 C CA . ASP A 1 82 ? -2.709 -4.148 16.393 1.00 83.00 82 ASP A CA 1
ATOM 632 C C . ASP A 1 82 ? -2.401 -4.009 17.880 1.00 83.00 82 ASP A C 1
ATOM 634 O O . ASP A 1 82 ? -3.325 -3.980 18.685 1.00 83.00 82 ASP A O 1
ATOM 638 N N . SER A 1 83 ? -1.130 -3.840 18.256 1.00 82.94 83 SER A N 1
ATOM 639 C CA . SER A 1 83 ? -0.724 -3.676 19.657 1.00 82.94 83 SER A CA 1
ATOM 640 C C . SER A 1 83 ? -1.407 -2.479 20.327 1.00 82.94 83 SER A C 1
ATOM 642 O O . SER A 1 83 ? -1.982 -2.610 21.402 1.00 82.94 83 SER A O 1
ATOM 644 N N . SER A 1 84 ? -1.453 -1.327 19.654 1.00 83.56 84 SER A N 1
ATOM 645 C CA . SER A 1 84 ? -2.120 -0.122 20.166 1.00 83.56 84 SER A CA 1
ATOM 646 C C . SER A 1 84 ? -3.652 -0.248 20.209 1.00 83.56 84 SER A C 1
ATOM 648 O O . SER A 1 84 ? -4.325 0.437 20.985 1.00 83.56 84 SER A O 1
ATOM 650 N N . SER A 1 85 ? -4.238 -1.107 19.372 1.00 83.19 85 SER A N 1
ATOM 651 C CA . SER A 1 85 ? -5.692 -1.293 19.292 1.00 83.19 85 SER A CA 1
ATOM 652 C C . SER A 1 85 ? -6.206 -2.490 20.089 1.00 83.19 85 SER A C 1
ATOM 654 O O . SER A 1 85 ? -7.412 -2.578 20.291 1.00 83.19 85 SER A O 1
ATOM 656 N N . ARG A 1 86 ? -5.325 -3.377 20.563 1.00 84.38 86 ARG A N 1
ATOM 657 C CA . ARG A 1 86 ? -5.654 -4.619 21.283 1.00 84.38 86 ARG A CA 1
ATOM 658 C C . ARG A 1 86 ? -6.557 -4.408 22.491 1.00 84.38 86 ARG A C 1
ATOM 660 O O . ARG A 1 86 ? -7.447 -5.220 22.724 1.00 84.38 86 ARG A O 1
ATOM 667 N N . ASP A 1 87 ? -6.367 -3.307 23.205 1.00 90.56 87 ASP A N 1
ATOM 668 C CA . ASP A 1 87 ? -7.144 -2.991 24.407 1.00 90.56 87 ASP A CA 1
ATOM 669 C C . ASP A 1 87 ? -8.391 -2.151 24.108 1.00 90.56 87 ASP A C 1
ATOM 671 O O . ASP A 1 87 ? -9.218 -1.909 24.986 1.00 90.56 87 ASP A O 1
ATOM 675 N N . ASN A 1 88 ? -8.552 -1.715 22.857 1.00 91.62 88 ASN A N 1
ATOM 676 C CA . ASN A 1 88 ? -9.630 -0.840 22.424 1.00 91.62 88 ASN A CA 1
ATOM 677 C C . ASN A 1 88 ? -10.794 -1.639 21.825 1.00 91.62 88 ASN A C 1
ATOM 679 O O . ASN A 1 88 ? -10.749 -2.078 20.671 1.00 91.62 88 ASN A O 1
ATOM 683 N N . VAL A 1 89 ? -11.898 -1.717 22.564 1.00 91.94 89 VAL A N 1
ATOM 684 C CA . VAL A 1 89 ? -13.143 -2.346 22.103 1.00 91.94 89 VAL A CA 1
ATOM 685 C C . VAL A 1 89 ? -14.153 -1.274 21.708 1.00 91.94 89 VAL A C 1
ATOM 687 O O . VAL A 1 89 ? -14.336 -0.277 22.409 1.00 91.94 89 VAL A O 1
ATOM 690 N N . ARG A 1 90 ? -14.813 -1.479 20.566 1.00 92.00 90 ARG A N 1
ATOM 691 C CA . ARG A 1 90 ? -15.912 -0.643 20.081 1.00 92.00 90 ARG A CA 1
ATOM 692 C C . ARG A 1 90 ? -17.254 -1.316 20.336 1.00 92.00 90 ARG A C 1
ATOM 694 O O . ARG A 1 90 ? -17.430 -2.478 19.974 1.00 92.00 90 ARG A O 1
ATOM 701 N N . PHE A 1 91 ? -18.204 -0.548 20.852 1.00 91.56 91 PHE A N 1
ATOM 702 C CA . PHE A 1 91 ? -19.589 -0.955 21.065 1.00 91.56 91 PHE A CA 1
ATOM 703 C C . PHE A 1 91 ? -20.519 -0.121 20.184 1.00 91.56 91 PHE A C 1
ATOM 705 O O . PHE A 1 91 ? -20.423 1.108 20.150 1.00 91.56 91 PHE A O 1
ATOM 712 N N . PHE A 1 92 ? -21.428 -0.790 19.483 1.00 89.38 92 PHE A N 1
ATOM 713 C CA . PHE A 1 92 ? -22.406 -0.190 18.578 1.00 89.38 92 PHE A CA 1
ATOM 714 C C . PHE A 1 92 ? -23.825 -0.551 19.023 1.00 89.38 92 PHE A C 1
ATOM 716 O O . PHE A 1 92 ? -24.033 -1.600 19.623 1.00 89.38 92 PHE A O 1
ATOM 723 N N . GLY A 1 93 ? -24.802 0.303 18.711 1.00 88.19 93 GLY A N 1
ATOM 724 C CA . GLY A 1 93 ? -26.218 0.041 19.010 1.00 88.19 93 GLY A CA 1
ATOM 725 C C . GLY A 1 93 ? -26.663 0.408 20.430 1.00 88.19 93 GLY A C 1
ATOM 726 O O . GLY A 1 93 ? -27.848 0.343 20.737 1.00 88.19 93 GLY A O 1
ATOM 727 N N . ILE A 1 94 ? -25.749 0.861 21.294 1.00 90.12 94 ILE A N 1
ATOM 728 C CA . ILE A 1 94 ? -26.108 1.408 22.609 1.00 90.12 94 ILE A CA 1
ATOM 729 C C . ILE A 1 94 ? -26.753 2.775 22.384 1.00 90.12 94 ILE A C 1
ATOM 731 O O . ILE A 1 94 ? -26.092 3.664 21.856 1.00 90.12 94 ILE A O 1
ATOM 735 N N . LEU A 1 95 ? -28.010 2.973 22.777 1.00 88.25 95 LEU A N 1
ATOM 736 C CA . LEU A 1 95 ? -28.709 4.250 22.581 1.00 88.25 95 LEU A CA 1
ATOM 737 C C . LEU A 1 95 ? -27.996 5.411 23.285 1.00 88.25 95 LEU A C 1
ATOM 739 O O . LEU A 1 95 ? -27.391 5.227 24.341 1.00 88.25 95 LEU A O 1
ATOM 743 N N . GLU A 1 96 ? -28.061 6.606 22.696 1.00 87.94 96 GLU A N 1
ATOM 744 C CA . GLU A 1 96 ? -27.543 7.825 23.332 1.00 87.94 96 GLU A CA 1
ATOM 745 C C . GLU A 1 96 ? -28.264 8.054 24.673 1.00 87.94 96 GLU A C 1
ATOM 747 O O . GLU A 1 96 ? -29.430 7.690 24.838 1.00 87.94 96 GLU A O 1
ATOM 752 N N . TYR A 1 97 ? -27.559 8.636 25.645 1.00 86.50 97 TYR A N 1
ATOM 753 C CA . TYR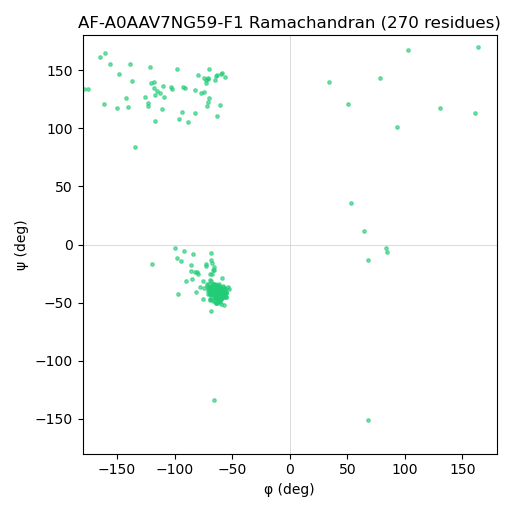 A 1 97 ? -28.054 8.959 26.995 1.00 86.50 97 TYR A CA 1
ATOM 754 C C . TYR A 1 97 ? -28.379 7.769 27.915 1.00 86.50 97 TYR A C 1
ATOM 756 O O . TYR A 1 97 ? -28.470 7.959 29.126 1.00 86.50 97 TYR A O 1
ATOM 764 N N . LYS A 1 98 ? -28.469 6.534 27.401 1.00 86.25 98 LYS A N 1
ATOM 765 C CA . LYS A 1 98 ? -28.645 5.325 28.232 1.00 86.25 98 LYS A CA 1
ATOM 766 C C . LYS A 1 98 ? -27.445 5.006 29.123 1.00 86.25 98 LYS A C 1
ATOM 768 O O . LYS A 1 98 ? -27.602 4.323 30.128 1.00 86.25 98 LYS A O 1
ATOM 773 N N . GLU A 1 99 ? -26.265 5.508 28.777 1.00 84.00 99 GLU A N 1
ATOM 774 C CA . GLU A 1 99 ? -25.048 5.332 29.578 1.00 84.00 99 GLU A CA 1
ATOM 775 C C . GLU A 1 99 ? -25.054 6.169 30.865 1.00 84.00 99 GLU A C 1
ATOM 777 O O . GLU A 1 99 ? -24.271 5.908 31.775 1.00 84.00 99 GLU A O 1
ATOM 782 N N . GLY A 1 100 ? -25.908 7.193 30.940 1.00 86.19 100 GLY A N 1
ATOM 783 C CA . GLY A 1 100 ? -25.847 8.197 31.994 1.00 86.19 100 GLY A CA 1
ATOM 784 C C . GLY A 1 100 ? -24.594 9.076 31.897 1.00 86.19 100 GLY A C 1
ATOM 785 O O . GLY A 1 100 ? -24.079 9.338 30.812 1.00 86.19 100 GLY A O 1
ATOM 786 N N . TYR A 1 101 ? -24.131 9.566 33.049 1.00 86.88 101 TYR A N 1
ATOM 787 C CA . TYR A 1 101 ? -22.994 10.490 33.143 1.00 86.88 101 TYR A CA 1
ATOM 788 C C . TYR A 1 101 ? -21.632 9.791 33.003 1.00 86.88 101 TYR A C 1
ATOM 790 O O . TYR A 1 101 ? -20.717 10.346 32.400 1.00 86.88 101 TYR A O 1
ATOM 798 N N . ASP A 1 102 ? -21.498 8.570 33.535 1.00 90.94 102 ASP A N 1
ATOM 799 C CA . ASP A 1 102 ? -20.250 7.804 33.487 1.00 90.94 102 ASP A CA 1
ATOM 800 C C . ASP A 1 102 ? -20.396 6.499 32.697 1.00 90.94 102 ASP A C 1
ATOM 802 O O . ASP A 1 102 ? -20.919 5.484 33.170 1.00 90.94 102 ASP A O 1
ATOM 806 N N . ILE A 1 103 ? -19.821 6.521 31.497 1.00 93.25 103 ILE A N 1
ATOM 807 C CA . ILE A 1 103 ? -19.784 5.395 30.564 1.00 93.25 103 ILE A CA 1
ATOM 808 C C . ILE A 1 103 ? -19.035 4.204 31.171 1.00 93.25 103 ILE A C 1
ATOM 810 O O . ILE A 1 103 ? -19.406 3.057 30.923 1.00 93.25 103 ILE A O 1
ATOM 814 N N . LYS A 1 104 ? -17.998 4.436 31.989 1.00 93.94 104 LYS A N 1
ATOM 815 C CA . LYS A 1 104 ? -17.228 3.340 32.596 1.00 93.94 104 LYS A CA 1
ATOM 816 C C . LYS A 1 104 ? -18.113 2.537 33.540 1.00 93.94 104 LYS A C 1
ATOM 818 O O . LYS A 1 104 ? -18.180 1.317 33.417 1.00 93.94 104 LYS A O 1
ATOM 823 N N . THR A 1 105 ? -18.812 3.209 34.451 1.00 93.31 105 THR A N 1
ATOM 824 C CA . THR A 1 105 ? -19.731 2.560 35.396 1.00 93.31 105 THR A CA 1
ATOM 825 C C . THR A 1 105 ? -20.877 1.850 34.676 1.00 93.31 105 THR A C 1
ATOM 827 O O . THR A 1 105 ? -21.190 0.703 35.006 1.00 93.31 105 THR A O 1
ATOM 830 N N . PHE A 1 106 ? -21.433 2.462 33.627 1.00 93.88 106 PHE A N 1
ATOM 831 C CA . PHE A 1 106 ? -22.414 1.799 32.771 1.00 93.88 106 PHE A CA 1
ATOM 832 C C . PHE A 1 106 ? -21.863 0.500 32.166 1.00 93.88 106 PHE A C 1
ATOM 834 O O . PHE A 1 106 ? -22.462 -0.559 32.345 1.00 93.88 106 PHE A O 1
ATOM 841 N N . LEU A 1 107 ? -20.687 0.532 31.531 1.00 93.44 107 LEU A N 1
ATOM 842 C CA . LEU A 1 107 ? -20.093 -0.657 30.913 1.00 93.44 107 LEU A CA 1
ATOM 843 C C . LEU A 1 107 ? -19.793 -1.765 31.931 1.00 93.44 107 LEU A C 1
ATOM 845 O O . LEU A 1 107 ? -20.013 -2.933 31.619 1.00 93.44 107 LEU A O 1
ATOM 849 N N . LYS A 1 108 ? -19.376 -1.431 33.162 1.00 92.81 108 LYS A N 1
ATOM 850 C CA . LYS A 1 108 ? -19.179 -2.428 34.234 1.00 92.81 108 LYS A CA 1
ATOM 851 C C . LYS A 1 108 ? -20.452 -3.224 34.536 1.00 92.81 108 LYS A C 1
ATOM 853 O O . LYS A 1 108 ? -20.367 -4.413 34.821 1.00 92.81 108 LYS A O 1
ATOM 858 N N . THR A 1 109 ? -21.616 -2.578 34.471 1.00 91.62 109 THR A N 1
ATOM 859 C CA . THR A 1 109 ? -22.912 -3.214 34.767 1.00 91.62 109 THR A CA 1
ATOM 860 C C . THR A 1 109 ? -23.572 -3.837 33.537 1.00 91.62 109 THR A C 1
ATOM 862 O O . THR A 1 109 ? -24.269 -4.844 33.660 1.00 91.62 109 THR A O 1
ATOM 865 N N . ALA A 1 110 ? -23.354 -3.266 32.351 1.00 91.12 110 ALA A N 1
ATOM 866 C CA . ALA A 1 110 ? -23.958 -3.717 31.104 1.00 91.12 110 ALA A CA 1
ATOM 867 C C . ALA A 1 110 ? -23.221 -4.915 30.492 1.00 91.12 110 ALA A C 1
ATOM 869 O O . ALA A 1 110 ? -23.868 -5.846 30.022 1.00 91.12 110 ALA A O 1
ATOM 870 N N . LEU A 1 111 ? -21.883 -4.939 30.515 1.00 91.44 111 LEU A N 1
ATOM 871 C CA . LEU A 1 111 ? -21.103 -5.993 29.852 1.00 91.44 111 LEU A CA 1
ATOM 872 C C . LEU A 1 111 ? -21.397 -7.408 30.371 1.00 91.44 111 LEU A C 1
ATOM 874 O O . LEU A 1 111 ? -21.594 -8.288 29.528 1.00 91.44 111 LEU A O 1
ATOM 878 N N . PRO A 1 112 ? -21.511 -7.652 31.693 1.00 91.06 112 PRO A N 1
ATOM 879 C CA . PRO A 1 112 ? -21.915 -8.964 32.197 1.00 91.06 112 PRO A CA 1
ATOM 880 C C . PRO A 1 112 ? -23.312 -9.377 31.715 1.00 91.06 112 PRO A C 1
ATOM 882 O O . PRO A 1 112 ? -23.527 -10.537 31.386 1.00 91.06 112 PRO A O 1
ATOM 885 N N . LYS A 1 113 ? -24.253 -8.426 31.599 1.00 90.06 113 LYS A N 1
ATOM 886 C CA . LYS A 1 113 ? -25.619 -8.690 31.108 1.00 90.06 113 LYS A CA 1
ATOM 887 C C . LYS A 1 113 ? -25.652 -9.014 29.615 1.00 90.06 113 LYS A C 1
ATOM 889 O O . LYS A 1 113 ? -26.443 -9.847 29.198 1.00 90.06 113 LYS A O 1
ATOM 894 N N . ILE A 1 114 ? -24.811 -8.347 28.823 1.00 88.62 114 ILE A N 1
ATOM 895 C CA . ILE A 1 114 ? -24.751 -8.524 27.365 1.00 88.62 114 ILE A CA 1
ATOM 896 C C . ILE A 1 114 ? -24.059 -9.839 27.005 1.00 88.62 114 ILE A C 1
ATOM 898 O O . ILE A 1 114 ? -24.540 -10.569 26.151 1.00 88.62 114 ILE A O 1
ATOM 902 N N . THR A 1 115 ? -22.910 -10.111 27.627 1.00 86.44 115 THR A N 1
ATOM 903 C CA . THR A 1 115 ? -22.031 -11.233 27.249 1.00 86.44 115 THR A CA 1
ATOM 904 C C . THR A 1 115 ? -22.284 -12.503 28.062 1.00 86.44 115 THR A C 1
ATOM 906 O O . THR A 1 115 ? -21.782 -13.570 27.718 1.00 86.44 115 THR A O 1
ATOM 909 N N . GLY A 1 116 ? -23.018 -12.406 29.177 1.00 85.50 116 GLY A N 1
ATOM 910 C CA . GLY A 1 116 ? -23.206 -13.515 30.117 1.00 85.50 116 GLY A CA 1
ATOM 911 C C . GLY A 1 116 ? -21.913 -13.968 30.806 1.00 85.50 116 GLY A C 1
ATOM 912 O O . GLY A 1 116 ? -21.888 -15.032 31.420 1.00 85.50 116 GLY A O 1
ATOM 913 N N . LEU A 1 117 ? -20.828 -13.195 30.691 1.00 85.38 117 LEU A N 1
ATOM 914 C CA . LEU A 1 117 ? -19.533 -13.530 31.267 1.00 85.38 117 LEU A CA 1
ATOM 915 C C . LEU A 1 117 ? -19.466 -13.152 32.748 1.00 85.38 117 LEU A C 1
ATOM 917 O O . LEU A 1 117 ? -19.767 -12.021 33.138 1.00 85.38 117 LEU A O 1
ATOM 921 N N . ALA A 1 118 ? -18.971 -14.087 33.557 1.00 84.31 118 ALA A N 1
ATOM 922 C CA . ALA A 1 118 ? -18.495 -13.810 34.903 1.00 84.31 118 ALA A CA 1
ATOM 923 C C . ALA A 1 118 ? -17.009 -13.430 34.834 1.00 84.31 118 ALA A C 1
ATOM 925 O O . ALA A 1 118 ? -16.145 -14.276 34.607 1.00 84.31 118 ALA A O 1
ATOM 926 N N . PHE A 1 119 ? -16.700 -12.144 34.995 1.00 83.69 119 PHE A N 1
ATOM 927 C CA . PHE A 1 119 ? -15.316 -11.676 34.996 1.00 83.69 119 PHE A CA 1
ATOM 928 C C . PHE A 1 119 ? -14.645 -11.997 36.338 1.00 83.69 119 PHE A C 1
ATOM 930 O O . PHE A 1 119 ? -15.173 -11.660 37.394 1.00 83.69 119 PHE A O 1
ATOM 937 N N . SER A 1 120 ? -13.453 -12.603 36.298 1.00 78.81 120 SER A N 1
ATOM 938 C CA . SER A 1 120 ? -12.679 -12.958 37.503 1.00 78.81 120 SER A CA 1
ATOM 939 C C . SER A 1 120 ? -12.195 -11.745 38.311 1.00 78.81 120 SER A C 1
ATOM 941 O O . SER A 1 120 ? -11.815 -11.887 39.469 1.00 78.81 120 SER A O 1
ATOM 943 N N . SER A 1 121 ? -12.155 -10.563 37.701 1.00 84.88 121 SER A N 1
ATOM 944 C CA . SER A 1 121 ? -11.723 -9.303 38.308 1.00 84.88 121 SER A CA 1
ATOM 945 C C . SER A 1 121 ? -12.651 -8.175 37.856 1.00 84.88 121 SER A C 1
ATOM 947 O O . SER A 1 121 ? -13.258 -8.286 36.783 1.00 84.88 121 SER A O 1
ATOM 949 N N . PRO A 1 122 ? -12.779 -7.079 38.631 1.00 87.25 122 PRO A N 1
ATOM 950 C CA . PRO A 1 122 ? -13.598 -5.946 38.218 1.00 87.25 122 PRO A CA 1
ATOM 951 C C . PRO A 1 122 ? -13.132 -5.418 36.857 1.00 87.25 122 PRO A C 1
ATOM 953 O O . PRO A 1 122 ? -11.944 -5.429 36.537 1.00 87.25 122 PRO A O 1
ATOM 956 N N . LEU A 1 123 ? -14.067 -4.971 36.023 1.00 90.38 123 LEU A N 1
ATOM 957 C CA . LEU A 1 123 ? -13.721 -4.367 34.738 1.00 90.38 123 LEU A CA 1
ATOM 958 C C . LEU A 1 123 ? -13.092 -2.992 34.988 1.00 90.38 123 LEU A C 1
ATOM 960 O O . LEU A 1 123 ? -13.698 -2.123 35.622 1.00 90.38 123 LEU A O 1
ATOM 964 N N . GLU A 1 124 ? -11.873 -2.800 34.496 1.00 92.31 124 GLU A N 1
ATOM 965 C CA . GLU A 1 124 ? -11.113 -1.559 34.639 1.00 92.31 124 GLU A CA 1
ATOM 966 C C . GLU A 1 124 ? -10.835 -0.952 33.269 1.00 92.31 124 GLU A C 1
ATOM 968 O O . GLU A 1 124 ? -10.434 -1.638 32.329 1.00 92.31 124 GLU A O 1
ATOM 973 N N . PHE A 1 125 ? -11.043 0.360 33.168 1.00 93.81 125 PHE A N 1
ATOM 974 C CA . PHE A 1 125 ? -10.946 1.097 31.915 1.00 93.81 125 PHE A CA 1
ATOM 975 C C . PHE A 1 125 ? -9.985 2.268 32.066 1.00 93.81 125 PHE A C 1
ATOM 977 O O . PHE A 1 125 ? -10.199 3.137 32.922 1.00 93.81 125 PHE A O 1
ATOM 984 N N . GLN A 1 126 ? -9.005 2.361 31.169 1.00 93.38 126 GLN A N 1
ATOM 985 C CA . GLN A 1 126 ? -8.209 3.578 31.016 1.00 93.38 126 GLN A CA 1
ATOM 986 C C . GLN A 1 126 ? -9.118 4.730 30.571 1.00 93.38 126 GLN A C 1
ATOM 988 O O . GLN A 1 126 ? -9.198 5.772 31.225 1.00 93.38 126 GLN A O 1
ATOM 993 N N . GLN A 1 127 ? -9.918 4.504 29.528 1.00 92.44 127 GLN A N 1
ATOM 994 C CA . GLN A 1 127 ? -10.814 5.507 28.959 1.00 92.44 127 GLN A CA 1
ATOM 995 C C . GLN A 1 127 ? -12.070 4.848 28.390 1.00 92.44 127 GLN A C 1
ATOM 997 O O . GLN A 1 127 ? -11.999 3.747 27.858 1.00 92.44 127 GLN A O 1
ATOM 1002 N N . ALA A 1 128 ? -13.211 5.529 28.468 1.00 94.56 128 ALA A N 1
ATOM 1003 C CA . ALA A 1 128 ? -14.424 5.149 27.752 1.00 94.56 128 ALA A CA 1
ATOM 1004 C C . ALA A 1 128 ? -15.133 6.418 27.279 1.00 94.56 128 ALA A C 1
ATOM 1006 O O . ALA A 1 128 ? -15.340 7.329 28.077 1.00 94.56 128 ALA A O 1
ATOM 1007 N N . HIS A 1 129 ? -15.428 6.513 25.983 1.00 92.81 129 HIS A N 1
ATOM 1008 C CA . HIS A 1 129 ? -16.085 7.684 25.399 1.00 92.81 129 HIS A CA 1
ATOM 1009 C C . HIS A 1 129 ? -16.818 7.344 24.099 1.00 92.81 129 HIS A C 1
ATOM 1011 O O . HIS A 1 129 ? -16.458 6.403 23.389 1.00 92.81 129 HIS A O 1
ATOM 1017 N N . ARG A 1 130 ? -17.838 8.143 23.767 1.00 90.62 130 ARG A N 1
ATOM 1018 C CA . ARG A 1 130 ? -18.496 8.119 22.453 1.00 90.62 130 ARG A CA 1
ATOM 1019 C C . ARG A 1 130 ? -17.580 8.733 21.397 1.00 90.62 130 ARG A C 1
ATOM 1021 O O . ARG A 1 130 ? -16.921 9.739 21.653 1.00 90.62 130 ARG A O 1
ATOM 1028 N N . ILE A 1 131 ? -17.569 8.156 20.200 1.00 88.38 131 ILE A N 1
ATOM 1029 C CA . ILE A 1 131 ? -16.771 8.633 19.067 1.00 88.38 131 ILE A CA 1
ATOM 1030 C C . ILE A 1 131 ? -17.673 9.038 17.909 1.00 88.38 131 ILE A C 1
ATOM 1032 O O . ILE A 1 131 ? -18.642 8.358 17.585 1.00 88.38 131 ILE A O 1
ATOM 1036 N N . GLY A 1 132 ? -17.304 10.138 17.256 1.00 83.44 132 GLY A N 1
ATOM 1037 C CA . GLY A 1 132 ? -18.020 10.697 16.118 1.00 83.44 132 GLY A CA 1
ATOM 1038 C C . GLY A 1 132 ? -18.866 11.909 16.495 1.00 83.44 132 GLY A C 1
ATOM 1039 O O . GLY A 1 132 ? -19.083 12.223 17.670 1.00 83.44 132 GLY A O 1
ATOM 1040 N N . SER A 1 133 ? -19.327 12.612 15.467 1.00 77.19 133 SER A N 1
ATOM 1041 C CA . SER A 1 133 ? -20.190 13.780 15.618 1.00 77.19 133 SER A CA 1
ATOM 1042 C C . SER A 1 133 ? -21.589 13.358 16.045 1.00 77.19 133 SER A C 1
ATOM 1044 O O . SER A 1 133 ? -22.124 12.370 15.542 1.00 77.19 133 SER A O 1
ATOM 1046 N N . LEU A 1 134 ? -22.183 14.112 16.971 1.00 71.69 134 LEU A N 1
ATOM 1047 C CA . LEU A 1 134 ? -23.581 13.925 17.342 1.00 71.69 134 LEU A CA 1
ATOM 1048 C C . LEU A 1 134 ? -24.443 14.156 16.098 1.00 71.69 134 LEU A C 1
ATOM 1050 O O . LEU A 1 134 ? -24.393 15.228 15.490 1.00 71.69 134 LEU A O 1
ATOM 1054 N N . HIS A 1 135 ? -25.194 13.137 15.698 1.00 64.50 135 HIS A N 1
ATOM 1055 C CA . HIS A 1 135 ? -26.046 13.231 14.528 1.00 64.50 135 HIS A CA 1
ATOM 1056 C C . HIS A 1 135 ? -27.354 13.923 14.929 1.00 64.50 135 HIS A C 1
ATOM 1058 O O . HIS A 1 135 ? -28.102 13.407 15.752 1.00 64.50 135 HIS A O 1
ATOM 1064 N N . LYS A 1 136 ? -27.591 15.129 14.399 1.00 61.31 136 LYS A N 1
A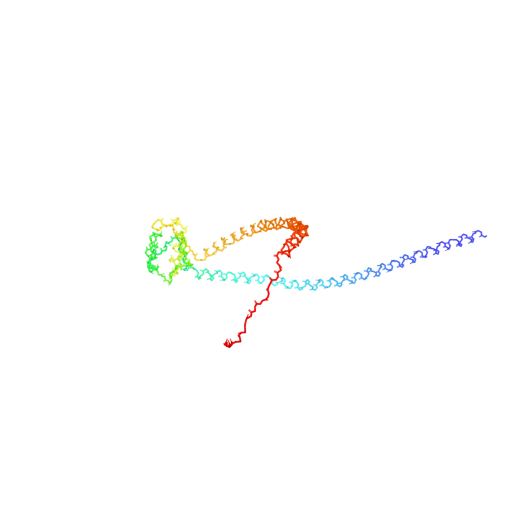TOM 1065 C CA . LYS A 1 136 ? -28.683 16.018 14.838 1.00 61.31 136 LYS A CA 1
ATOM 1066 C C . LYS A 1 136 ? -30.080 15.555 14.404 1.00 61.31 136 LYS A C 1
ATOM 1068 O O . LYS A 1 136 ? -31.055 16.051 14.950 1.00 61.31 136 LYS A O 1
ATOM 1073 N N . GLU A 1 137 ? -30.176 14.649 13.429 1.00 55.91 137 GLU A N 1
ATOM 1074 C CA . GLU A 1 137 ? -31.423 14.428 12.679 1.00 55.91 137 GLU A CA 1
ATOM 1075 C C . GLU A 1 137 ? -32.008 13.014 12.788 1.00 55.91 137 GLU A C 1
ATOM 1077 O O . GLU A 1 137 ? -33.185 12.836 12.500 1.00 55.91 137 GLU A O 1
ATOM 1082 N N . THR A 1 138 ? -31.250 12.004 13.235 1.00 55.53 138 THR A N 1
ATOM 1083 C CA . THR A 1 138 ? -31.776 10.633 13.378 1.00 55.53 138 THR A CA 1
ATOM 1084 C C . THR A 1 138 ? -31.255 9.945 14.643 1.00 55.53 138 THR A C 1
ATOM 1086 O O . THR A 1 138 ? -30.056 9.715 14.800 1.00 55.53 138 THR A O 1
ATOM 1089 N N . HIS A 1 139 ? -32.174 9.575 15.545 1.00 60.97 139 HIS A N 1
ATOM 1090 C CA . HIS A 1 139 ? -31.906 8.670 16.676 1.00 60.97 139 HIS A CA 1
ATOM 1091 C C . HIS A 1 139 ? -31.628 7.225 16.223 1.00 60.97 139 HIS A C 1
ATOM 1093 O O . HIS A 1 139 ? -31.202 6.395 17.023 1.00 60.97 139 HIS A O 1
ATOM 1099 N N . ASP A 1 140 ? -31.815 6.940 14.934 1.00 68.56 140 ASP A N 1
ATOM 1100 C CA . ASP A 1 140 ? -31.686 5.609 14.340 1.00 68.56 140 ASP A CA 1
ATOM 1101 C C . ASP A 1 140 ? -30.243 5.077 14.331 1.00 68.56 140 ASP A C 1
ATOM 1103 O O . ASP A 1 140 ? -30.019 3.883 14.125 1.00 68.56 140 ASP A O 1
ATOM 1107 N N . LYS A 1 141 ? -29.238 5.944 14.530 1.00 76.75 141 LYS A N 1
ATOM 1108 C CA . LYS A 1 141 ? -27.813 5.572 14.508 1.00 76.75 141 LYS A CA 1
ATOM 1109 C C . LYS A 1 141 ? -27.054 6.182 15.690 1.00 76.75 141 LYS A C 1
ATOM 1111 O O . LYS A 1 141 ? -26.411 7.221 15.527 1.00 76.75 141 LYS A O 1
ATOM 1116 N N . PRO A 1 142 ? -27.082 5.544 16.873 1.00 86.62 142 PRO A N 1
ATOM 1117 C CA . PRO A 1 142 ? -26.317 6.026 18.018 1.00 86.62 142 PRO A CA 1
ATOM 1118 C C . PRO A 1 142 ? -24.803 5.969 17.754 1.00 86.62 142 PRO A C 1
ATOM 1120 O O . PRO A 1 142 ? -24.313 5.042 17.098 1.00 86.62 142 PRO A O 1
ATOM 1123 N N . ARG A 1 143 ? -24.040 6.939 18.282 1.00 88.19 143 ARG A N 1
ATOM 1124 C CA . ARG A 1 143 ? -22.580 6.998 18.083 1.00 88.19 143 ARG A CA 1
ATOM 1125 C C . ARG A 1 143 ? -21.880 5.805 18.722 1.00 88.19 143 ARG A C 1
ATOM 1127 O O . ARG A 1 143 ? -22.231 5.442 19.829 1.00 88.19 143 ARG A O 1
ATOM 1134 N N . PRO A 1 144 ? -20.842 5.210 18.137 1.00 90.62 144 PRO A N 1
ATOM 1135 C CA . PRO A 1 144 ? -20.135 4.115 18.796 1.00 90.62 144 PRO A CA 1
ATOM 1136 C C . PRO A 1 144 ? -19.460 4.562 20.102 1.00 90.62 144 PRO A C 1
ATOM 1138 O O . PRO A 1 144 ? -18.941 5.676 20.180 1.00 90.62 144 PRO A O 1
ATOM 1141 N N . ILE A 1 145 ? -19.407 3.684 21.102 1.00 92.50 145 ILE A N 1
ATOM 1142 C CA . ILE A 1 145 ? -18.548 3.860 22.284 1.00 92.50 145 ILE A CA 1
ATOM 1143 C C . ILE A 1 145 ? -17.230 3.148 22.013 1.00 92.50 145 ILE A C 1
ATOM 1145 O O . ILE A 1 145 ? -17.236 2.005 21.558 1.00 92.50 145 ILE A O 1
ATOM 1149 N N . ILE A 1 146 ? -16.102 3.782 22.326 1.00 93.00 146 ILE A N 1
ATOM 1150 C CA . ILE A 1 146 ? -14.818 3.092 22.453 1.00 93.00 146 ILE A CA 1
ATOM 1151 C C . ILE A 1 146 ? -14.423 3.056 23.918 1.00 93.00 146 ILE A C 1
ATOM 1153 O O . ILE A 1 146 ? -14.357 4.102 24.565 1.00 93.00 146 ILE A O 1
ATOM 1157 N N . ALA A 1 147 ? -14.118 1.858 24.410 1.00 94.19 147 ALA A N 1
ATOM 1158 C CA . ALA A 1 147 ? -13.517 1.661 25.718 1.00 94.19 147 ALA A CA 1
ATOM 1159 C C . ALA A 1 147 ? -12.133 1.019 25.580 1.00 94.19 147 ALA A C 1
ATOM 1161 O O . ALA A 1 147 ? -11.982 -0.004 24.911 1.00 94.19 147 ALA A O 1
ATOM 1162 N N . CYS A 1 148 ? -11.144 1.638 26.221 1.00 93.75 148 CYS A N 1
ATOM 1163 C CA . CYS A 1 148 ? -9.802 1.100 26.394 1.00 93.75 148 CYS A CA 1
ATOM 1164 C C . CYS A 1 148 ? -9.745 0.366 27.737 1.00 93.75 148 CYS A C 1
ATOM 1166 O O . CYS A 1 148 ? -9.900 0.990 28.795 1.00 93.75 148 CYS A O 1
ATOM 1168 N N . PHE A 1 149 ? -9.569 -0.949 27.688 1.00 93.06 149 PHE A N 1
ATOM 1169 C CA . PHE A 1 149 ? -9.473 -1.809 28.862 1.00 93.06 149 PHE A CA 1
ATOM 1170 C C . PHE A 1 149 ? -8.075 -1.726 29.464 1.00 93.06 149 PHE A C 1
ATOM 1172 O O . PHE A 1 149 ? -7.090 -1.591 28.751 1.00 93.06 149 PHE A O 1
ATOM 1179 N N . LEU A 1 150 ? -7.977 -1.819 30.788 1.00 92.31 150 LEU A N 1
ATOM 1180 C CA . LEU A 1 150 ? -6.671 -1.882 31.444 1.00 92.31 150 LEU A CA 1
ATOM 1181 C C . LEU A 1 150 ? -6.022 -3.266 31.287 1.00 92.31 150 LEU A C 1
ATOM 1183 O O . LEU A 1 150 ? -4.802 -3.379 31.240 1.00 92.31 150 LEU A O 1
ATOM 1187 N N . ARG A 1 151 ? -6.847 -4.317 31.211 1.00 91.00 151 ARG A N 1
ATOM 1188 C CA . ARG A 1 151 ? -6.422 -5.706 31.020 1.00 91.00 151 ARG A CA 1
ATOM 1189 C C . ARG A 1 151 ? -6.839 -6.201 29.641 1.00 91.00 151 ARG A C 1
ATOM 1191 O O . ARG A 1 151 ? -8.031 -6.361 29.376 1.00 91.00 151 ARG A O 1
ATOM 1198 N N . HIS A 1 152 ? -5.853 -6.528 28.813 1.00 88.44 152 HIS A N 1
ATOM 1199 C CA . HIS A 1 152 ? -6.073 -7.075 27.475 1.00 88.44 152 HIS A CA 1
ATOM 1200 C C . HIS A 1 152 ? -6.924 -8.357 27.474 1.00 88.44 152 HIS A C 1
ATOM 1202 O O . HIS A 1 152 ? -7.777 -8.551 26.610 1.00 88.44 152 HIS A O 1
ATOM 1208 N N . GLU A 1 153 ? -6.738 -9.219 28.477 1.00 89.62 153 GLU A N 1
ATOM 1209 C CA . GLU A 1 153 ? -7.471 -10.483 28.618 1.00 89.62 153 GLU A CA 1
ATOM 1210 C C . GLU A 1 153 ? -8.991 -10.277 28.629 1.00 89.62 153 GLU A C 1
ATOM 1212 O O . GLU A 1 153 ? -9.723 -11.003 27.957 1.00 89.62 153 GLU A O 1
ATOM 1217 N N . GLN A 1 154 ? -9.464 -9.239 29.328 1.00 90.56 154 GLN A N 1
ATOM 1218 C CA . GLN A 1 154 ? -10.888 -8.909 29.408 1.00 90.56 154 GLN A CA 1
ATOM 1219 C C . GLN A 1 154 ? -11.425 -8.448 28.045 1.00 90.56 154 GLN A C 1
ATOM 1221 O O . GLN A 1 154 ? -12.495 -8.889 27.622 1.00 90.56 154 GLN A O 1
ATOM 1226 N N . ALA A 1 155 ? -10.670 -7.611 27.324 1.00 90.62 155 ALA A N 1
ATOM 1227 C CA . ALA A 1 155 ? -11.034 -7.173 25.976 1.00 90.62 155 ALA A CA 1
ATOM 1228 C C . ALA A 1 155 ? -11.126 -8.361 25.001 1.00 90.62 155 ALA A C 1
ATOM 1230 O O . ALA A 1 155 ? -12.101 -8.478 24.253 1.00 90.62 155 ALA A O 1
ATOM 1231 N N . CYS A 1 156 ? -10.156 -9.278 25.054 1.00 89.62 156 CYS A N 1
ATOM 1232 C CA . CYS A 1 156 ? -10.139 -10.494 24.243 1.0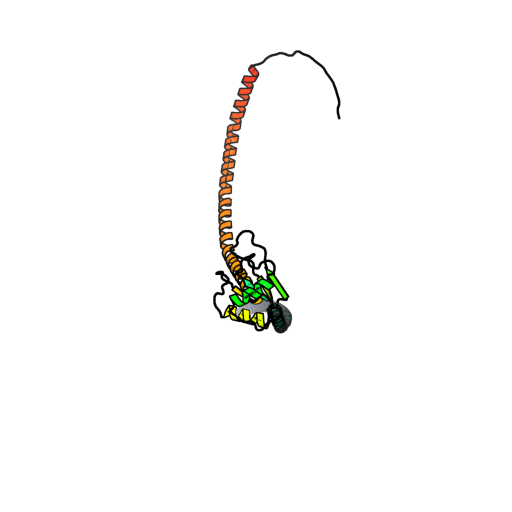0 89.62 156 CYS A CA 1
ATOM 1233 C C . CYS A 1 156 ? -11.319 -11.424 24.536 1.00 89.62 156 CYS A C 1
ATOM 1235 O O . CYS A 1 156 ? -11.959 -11.901 23.599 1.00 89.62 156 CYS A O 1
ATOM 1237 N N . GLN A 1 157 ? -11.648 -11.651 25.810 1.00 91.06 157 GLN A N 1
ATOM 1238 C CA . GLN A 1 157 ? -12.805 -12.461 26.200 1.00 91.06 157 GLN A CA 1
ATOM 1239 C C . GLN A 1 157 ? -14.111 -11.869 25.663 1.00 91.06 157 GLN A C 1
ATOM 1241 O O . GLN A 1 157 ? -14.899 -12.584 25.047 1.00 91.06 157 GLN A O 1
ATOM 1246 N N . ILE A 1 158 ? -14.310 -10.557 25.821 1.00 91.62 158 ILE A N 1
ATOM 1247 C CA . ILE A 1 158 ? -15.509 -9.859 25.337 1.00 91.62 158 ILE A CA 1
ATOM 1248 C C . ILE A 1 158 ? -15.629 -9.958 23.813 1.00 91.62 158 ILE A C 1
ATOM 1250 O O . ILE A 1 158 ? -16.704 -10.269 23.305 1.00 91.62 158 ILE A O 1
ATOM 1254 N N . ILE A 1 159 ? -14.540 -9.720 23.073 1.00 90.81 159 ILE A N 1
ATOM 1255 C CA . ILE A 1 159 ? -14.543 -9.820 21.605 1.00 90.81 159 ILE A CA 1
ATOM 1256 C C . ILE A 1 159 ? -14.800 -11.263 21.158 1.00 90.81 159 ILE A C 1
ATOM 1258 O O . ILE A 1 159 ? -15.570 -11.480 20.226 1.00 90.81 159 ILE A O 1
ATOM 1262 N N . SER A 1 160 ? -14.168 -12.242 21.806 1.00 90.25 160 SER A N 1
ATOM 1263 C CA . SER A 1 160 ? -14.341 -13.662 21.487 1.00 90.25 160 SER A CA 1
ATOM 1264 C C . SER A 1 160 ? -15.792 -14.099 21.680 1.00 90.25 160 SER A C 1
ATOM 1266 O O . SER A 1 160 ? -16.386 -14.696 20.782 1.00 90.25 160 SER A O 1
ATOM 1268 N N . VAL A 1 161 ? -16.398 -13.720 22.808 1.00 91.25 161 VAL A N 1
ATOM 1269 C CA . VAL A 1 161 ? -17.808 -14.002 23.086 1.00 91.25 161 VAL A CA 1
ATOM 1270 C C . VAL A 1 161 ? -18.723 -13.289 22.108 1.00 91.25 161 VAL A C 1
ATOM 1272 O O . VAL A 1 161 ? -19.626 -13.915 21.577 1.00 91.25 161 VAL A O 1
ATOM 1275 N N . ALA A 1 162 ? -18.463 -12.028 21.779 1.00 90.38 162 ALA A N 1
ATOM 1276 C CA . ALA A 1 162 ? -19.276 -11.316 20.798 1.00 90.38 162 ALA A CA 1
ATOM 1277 C C . ALA A 1 162 ? -19.187 -11.883 19.372 1.00 90.38 162 ALA A C 1
ATOM 1279 O O . ALA A 1 162 ? -20.064 -11.618 18.555 1.00 90.38 162 ALA A O 1
ATOM 1280 N N . LYS A 1 163 ? -18.119 -12.622 19.050 1.00 88.50 163 LYS A N 1
ATOM 1281 C CA . LYS A 1 163 ? -17.980 -13.335 17.774 1.00 88.50 163 LYS A CA 1
ATOM 1282 C C . LYS A 1 163 ? -18.658 -14.709 17.799 1.00 88.50 163 LYS A C 1
ATOM 1284 O O . LYS A 1 163 ? -19.067 -15.179 16.741 1.00 88.50 163 LYS A O 1
ATOM 1289 N N . SER A 1 164 ? -18.733 -15.361 18.962 1.00 88.31 164 SER A N 1
ATOM 1290 C CA . SER A 1 164 ? -19.233 -16.736 19.102 1.00 88.31 164 SER A CA 1
ATOM 1291 C C . SER A 1 164 ? -20.699 -16.815 19.531 1.00 88.31 164 SER A C 1
ATOM 1293 O O . SER A 1 164 ? -21.460 -17.603 18.972 1.00 88.31 164 SER A O 1
ATOM 1295 N N . GLN A 1 165 ? -21.119 -15.989 20.487 1.00 80.06 165 GLN A N 1
ATOM 1296 C CA . GLN A 1 165 ? -22.525 -15.740 20.773 1.00 80.06 165 GLN A CA 1
ATOM 1297 C C . GLN A 1 165 ? -23.064 -14.845 19.660 1.00 80.06 165 GLN A C 1
ATOM 1299 O O . GLN A 1 165 ? -22.418 -13.870 19.298 1.00 80.06 165 GLN A O 1
ATOM 1304 N N . GLY A 1 166 ? -24.208 -15.213 19.080 1.00 76.00 166 GLY A N 1
ATOM 1305 C CA . GLY A 1 166 ? -24.795 -14.542 17.918 1.00 76.00 166 GLY A CA 1
ATOM 1306 C C . GLY A 1 166 ? -25.248 -13.093 18.188 1.00 76.00 166 GLY A C 1
ATOM 1307 O O . GLY A 1 166 ? -24.502 -12.286 18.731 1.00 76.00 166 GLY A O 1
ATOM 1308 N N . PRO A 1 167 ? -26.454 -12.676 17.765 1.00 82.94 167 PRO A N 1
ATOM 1309 C CA . PRO A 1 167 ? -26.877 -11.291 17.955 1.00 82.94 167 PRO A CA 1
ATOM 1310 C C . PRO A 1 167 ? -26.975 -10.958 19.451 1.00 82.94 167 PRO A C 1
ATOM 1312 O O . PRO A 1 167 ? -27.867 -11.442 20.143 1.00 82.94 167 PRO A O 1
ATOM 1315 N N . LEU A 1 168 ? -26.065 -10.116 19.940 1.00 89.19 168 LEU A N 1
ATOM 1316 C CA . LEU A 1 168 ? -26.109 -9.612 21.306 1.00 89.19 168 LEU A CA 1
ATOM 1317 C C . LEU A 1 168 ? -27.216 -8.563 21.425 1.00 89.19 168 LEU A C 1
ATOM 1319 O O . LEU A 1 168 ? -27.433 -7.762 20.511 1.00 89.19 168 LEU A O 1
ATOM 1323 N N . SER A 1 169 ? -27.904 -8.540 22.564 1.00 89.19 169 SER A N 1
ATOM 1324 C CA . SER A 1 169 ? -28.961 -7.563 22.817 1.00 89.19 169 SER A CA 1
ATOM 1325 C C . SER A 1 169 ? -28.898 -6.993 24.225 1.00 89.19 169 SER A C 1
ATOM 1327 O O . SER A 1 169 ? -28.679 -7.730 25.183 1.00 89.19 169 SER A O 1
ATOM 1329 N N . LEU A 1 170 ? -29.153 -5.692 24.350 1.00 87.25 170 LEU A N 1
ATOM 1330 C CA . LEU A 1 170 ? -29.323 -5.000 25.624 1.00 87.25 170 LEU A CA 1
ATOM 1331 C C . LEU A 1 170 ? -30.693 -4.320 25.634 1.00 87.25 170 LEU A C 1
ATOM 1333 O O . LEU A 1 170 ? -30.946 -3.459 24.796 1.00 87.25 170 LEU A O 1
ATOM 1337 N N . GLU A 1 171 ? -31.567 -4.694 26.572 1.00 84.00 171 GLU A N 1
ATOM 1338 C CA . GLU A 1 171 ? -32.920 -4.113 26.703 1.00 84.00 171 GLU A CA 1
ATOM 1339 C C . GLU A 1 171 ? -33.732 -4.162 25.388 1.00 84.00 171 GLU A C 1
ATOM 1341 O O . GLU A 1 171 ? -34.471 -3.239 25.063 1.00 84.00 171 GLU A O 1
ATOM 1346 N N . GLY A 1 172 ? -33.560 -5.227 24.596 1.00 82.12 172 GLY A N 1
ATOM 1347 C CA . GLY A 1 172 ? -34.217 -5.391 23.293 1.00 82.12 172 GLY A CA 1
ATOM 1348 C C . GLY A 1 172 ? -33.509 -4.714 22.111 1.00 82.12 172 GLY A C 1
ATOM 1349 O O . GLY A 1 172 ? -33.887 -4.957 20.968 1.00 82.12 172 GLY A O 1
ATOM 1350 N N . ASN A 1 173 ? -32.446 -3.934 22.343 1.00 85.94 173 ASN A N 1
ATOM 1351 C CA . ASN A 1 173 ? -31.653 -3.318 21.276 1.00 85.94 173 ASN A CA 1
ATOM 1352 C C . ASN A 1 173 ? -30.493 -4.211 20.853 1.00 85.94 173 ASN A C 1
ATOM 1354 O O . ASN A 1 173 ? -29.750 -4.704 21.701 1.00 85.94 173 ASN A O 1
ATOM 1358 N N . LYS A 1 174 ? -30.293 -4.367 19.542 1.00 88.88 174 LYS A N 1
ATOM 1359 C CA . LYS A 1 174 ? -29.167 -5.125 18.989 1.00 88.88 174 LYS A CA 1
ATOM 1360 C C . LYS A 1 174 ? -27.849 -4.385 19.219 1.00 88.88 174 LYS A C 1
ATOM 1362 O O . LYS A 1 174 ? -27.703 -3.233 18.813 1.00 88.88 174 LYS A O 1
ATOM 1367 N N . ILE A 1 175 ? -26.887 -5.077 19.819 1.00 90.44 175 ILE A N 1
ATOM 1368 C CA . ILE A 1 175 ? -25.547 -4.575 20.107 1.00 90.44 175 ILE A CA 1
ATOM 1369 C C . ILE A 1 175 ? -24.541 -5.333 19.247 1.00 90.44 175 ILE A C 1
ATOM 1371 O O . ILE A 1 175 ? -24.524 -6.559 19.241 1.00 90.44 175 ILE A O 1
ATOM 1375 N N . ASP A 1 176 ? -23.660 -4.599 18.572 1.00 89.62 176 ASP A N 1
ATOM 1376 C CA . ASP A 1 176 ? -22.493 -5.189 17.917 1.00 89.62 176 ASP A CA 1
ATOM 1377 C C . ASP A 1 176 ? -21.231 -4.755 18.669 1.00 89.62 176 ASP A C 1
ATOM 1379 O O . ASP A 1 176 ? -21.060 -3.577 18.998 1.00 89.62 176 ASP A O 1
ATOM 1383 N N . ILE A 1 177 ? -20.316 -5.694 18.902 1.00 91.12 177 ILE A N 1
ATOM 1384 C CA . ILE A 1 177 ? -19.035 -5.447 19.570 1.00 91.12 177 ILE A CA 1
ATOM 1385 C C . ILE A 1 177 ? -17.908 -5.836 18.615 1.00 91.12 177 ILE A C 1
ATOM 1387 O O . ILE A 1 177 ? -18.002 -6.830 17.898 1.00 91.12 177 ILE A O 1
ATOM 1391 N N . GLY A 1 178 ? -16.838 -5.045 18.561 1.00 87.69 178 GLY A N 1
ATOM 1392 C CA . GLY A 1 178 ? -15.691 -5.374 17.720 1.00 87.69 178 GLY A CA 1
ATOM 1393 C C . GLY A 1 178 ? -14.412 -4.660 18.120 1.00 87.69 178 GLY A C 1
ATOM 1394 O O . GLY A 1 178 ? -14.431 -3.672 18.854 1.00 87.69 178 GLY A O 1
ATOM 1395 N N . ASN A 1 179 ? -13.289 -5.145 17.600 1.00 82.56 179 ASN A N 1
ATOM 1396 C CA . ASN A 1 179 ? -12.003 -4.487 17.785 1.00 82.56 179 ASN A CA 1
ATOM 1397 C C . ASN A 1 179 ? -11.956 -3.175 16.972 1.00 82.56 179 ASN A C 1
ATOM 1399 O O . ASN A 1 179 ? -12.461 -3.096 15.845 1.00 82.56 179 ASN A O 1
ATOM 1403 N N . LYS A 1 180 ? -11.326 -2.136 17.534 1.00 70.19 180 LYS A N 1
ATOM 1404 C CA . LYS A 1 180 ? -11.043 -0.864 16.852 1.00 70.19 180 LYS A CA 1
ATOM 1405 C C . LYS A 1 180 ? -10.324 -1.061 15.509 1.00 70.19 180 LYS A C 1
ATOM 1407 O O . LYS A 1 180 ? -10.650 -0.339 14.564 1.00 70.19 180 LYS A O 1
ATOM 1412 N N . GLY A 1 181 ? -9.396 -2.021 15.417 1.00 64.69 181 GLY A N 1
ATOM 1413 C CA . GLY A 1 181 ? -8.629 -2.321 14.198 1.00 64.69 181 GLY A CA 1
ATOM 1414 C C . GLY A 1 181 ? -9.478 -2.920 13.069 1.00 64.69 181 GLY A C 1
ATOM 1415 O O . GLY A 1 181 ? -9.589 -2.329 11.993 1.00 64.69 181 GLY A O 1
ATOM 1416 N N . GLU A 1 182 ? -10.154 -4.042 13.339 1.00 63.09 182 GLU A N 1
ATOM 1417 C CA . GLU A 1 182 ? -10.948 -4.801 12.352 1.00 63.09 182 GLU A CA 1
ATOM 1418 C C . GLU A 1 182 ? -12.054 -3.953 11.702 1.00 63.09 182 GLU A C 1
ATOM 1420 O O . GLU A 1 182 ? -12.255 -3.981 10.487 1.00 63.09 182 GLU A O 1
ATOM 1425 N N . LYS A 1 183 ? -12.762 -3.136 12.492 1.00 60.12 183 LYS A N 1
ATOM 1426 C CA . LYS A 1 183 ? -13.892 -2.352 11.970 1.00 60.12 183 LYS A CA 1
ATOM 1427 C C . LYS A 1 183 ? -13.462 -1.076 11.234 1.00 60.12 183 LYS A C 1
ATOM 1429 O O . LYS A 1 183 ? -14.197 -0.640 10.354 1.00 60.12 183 LYS A O 1
ATOM 1434 N N . ARG A 1 184 ? -12.273 -0.508 11.506 1.00 58.31 184 ARG A N 1
ATOM 1435 C CA . ARG A 1 184 ? -11.685 0.579 10.683 1.00 58.31 184 ARG A CA 1
ATOM 1436 C C . ARG A 1 184 ? -11.357 0.074 9.277 1.00 58.31 184 ARG A C 1
ATOM 1438 O O . ARG A 1 184 ? -11.514 0.821 8.315 1.00 58.31 184 ARG A O 1
ATOM 1445 N N . GLN A 1 185 ? -10.937 -1.184 9.157 1.00 57.31 185 GLN A N 1
ATOM 1446 C CA . GLN A 1 185 ? -10.710 -1.823 7.865 1.00 57.31 185 GLN A CA 1
ATOM 1447 C C . GLN A 1 185 ? -12.032 -2.065 7.119 1.00 57.31 185 GLN A C 1
ATOM 1449 O O . GLN A 1 185 ? -12.157 -1.631 5.977 1.00 57.31 185 GLN A O 1
ATOM 1454 N N . GLN A 1 186 ? -13.054 -2.610 7.791 1.00 59.41 186 GLN A N 1
ATOM 1455 C CA . GLN A 1 186 ? -14.395 -2.781 7.202 1.00 59.41 186 GLN A CA 1
ATOM 1456 C C . GLN A 1 186 ? -15.036 -1.450 6.777 1.00 59.41 186 GLN A C 1
ATOM 1458 O O . GLN A 1 186 ? -15.710 -1.377 5.753 1.00 59.41 186 GLN A O 1
ATOM 1463 N N . GLU A 1 187 ? -14.841 -0.376 7.545 1.00 59.59 187 GLU A N 1
ATOM 1464 C CA . GLU A 1 187 ? -15.347 0.955 7.199 1.00 59.59 187 GLU A CA 1
ATOM 1465 C C . GLU A 1 187 ? -14.617 1.542 5.980 1.00 59.59 187 GLU A C 1
ATOM 1467 O O . GLU A 1 187 ? -15.265 2.072 5.078 1.00 59.59 187 GLU A O 1
ATOM 1472 N N . LYS A 1 188 ? -13.288 1.375 5.894 1.00 60.78 188 LYS A N 1
ATOM 1473 C CA . LYS A 1 188 ? -12.501 1.740 4.703 1.00 60.78 188 LYS A CA 1
ATOM 1474 C C . LYS A 1 188 ? -12.920 0.939 3.468 1.00 60.78 188 LYS A C 1
ATOM 1476 O O . LYS A 1 188 ? -12.977 1.511 2.384 1.00 60.78 188 LYS A O 1
ATOM 1481 N N . GLU A 1 189 ? -13.204 -0.352 3.610 1.00 59.03 189 GLU A N 1
ATOM 1482 C CA . GLU A 1 189 ? -13.686 -1.210 2.518 1.00 59.03 189 GLU A CA 1
ATOM 1483 C C . GLU A 1 189 ? -15.068 -0.770 2.035 1.00 59.03 189 GLU A C 1
ATOM 1485 O O . GLU A 1 189 ? -15.228 -0.478 0.853 1.00 59.03 189 GLU A O 1
ATOM 1490 N N . ARG A 1 190 ? -16.022 -0.545 2.947 1.00 61.00 190 ARG A N 1
ATOM 1491 C CA . ARG A 1 190 ? -17.337 0.026 2.601 1.00 61.00 190 ARG A CA 1
ATOM 1492 C C . ARG A 1 190 ? -17.210 1.376 1.887 1.00 61.00 190 ARG A C 1
ATOM 1494 O O . ARG A 1 190 ? -17.916 1.639 0.915 1.00 61.00 190 ARG A O 1
ATOM 1501 N N . GLN A 1 191 ? -16.296 2.240 2.334 1.00 60.34 191 GLN A N 1
ATOM 1502 C CA . GLN A 1 191 ? -16.024 3.517 1.665 1.00 60.34 191 GLN A CA 1
ATOM 1503 C C . GLN A 1 191 ? -15.413 3.326 0.266 1.00 60.34 191 GLN A C 1
ATOM 1505 O O . GLN A 1 191 ? -15.808 4.024 -0.667 1.00 60.34 191 GLN A O 1
ATOM 1510 N N . ARG A 1 192 ? -14.500 2.364 0.075 1.00 58.41 192 ARG A N 1
ATOM 1511 C CA . ARG A 1 192 ? -13.966 2.016 -1.254 1.00 58.41 192 ARG A CA 1
ATOM 1512 C C . ARG A 1 192 ? -15.054 1.491 -2.184 1.00 58.41 192 ARG A C 1
ATOM 1514 O O . ARG A 1 192 ? -15.105 1.926 -3.330 1.00 58.41 192 ARG A O 1
ATOM 1521 N N . ASP A 1 193 ? -15.955 0.652 -1.688 1.00 63.72 193 ASP A N 1
ATOM 1522 C CA . ASP A 1 193 ? -17.065 0.113 -2.475 1.00 63.72 193 ASP A CA 1
ATOM 1523 C C . ASP A 1 193 ? -18.041 1.216 -2.900 1.00 63.72 193 ASP A C 1
ATOM 1525 O O . ASP A 1 193 ? -18.402 1.311 -4.074 1.00 63.72 193 ASP A O 1
ATOM 1529 N N . THR A 1 194 ? -18.417 2.114 -1.981 1.00 62.56 194 THR A N 1
ATOM 1530 C CA . THR A 1 194 ? -19.266 3.274 -2.318 1.00 62.56 194 THR A CA 1
ATOM 1531 C C . THR A 1 194 ? -18.595 4.211 -3.325 1.00 62.56 194 THR A C 1
ATOM 1533 O O . THR A 1 194 ? -19.246 4.655 -4.273 1.00 62.56 194 THR A O 1
ATOM 1536 N N . ARG A 1 195 ? -17.285 4.461 -3.191 1.00 65.44 195 ARG A N 1
ATOM 1537 C CA . ARG A 1 195 ? -16.509 5.249 -4.157 1.00 65.44 195 ARG A CA 1
ATOM 1538 C C . ARG A 1 195 ? -16.431 4.561 -5.521 1.00 65.44 195 ARG A C 1
ATOM 1540 O O . ARG A 1 195 ? -16.631 5.222 -6.535 1.00 65.44 195 ARG A O 1
ATOM 1547 N N . GLY A 1 196 ? -16.225 3.246 -5.557 1.00 64.88 196 GLY A N 1
ATOM 1548 C CA . GLY A 1 196 ? -16.250 2.456 -6.789 1.00 64.88 196 GLY A CA 1
ATOM 1549 C C . GLY A 1 196 ? -17.616 2.496 -7.482 1.00 64.88 196 GLY A C 1
ATOM 1550 O O . GLY A 1 196 ? -17.693 2.607 -8.706 1.00 64.88 196 GLY A O 1
ATOM 1551 N N . GLN A 1 197 ? -18.713 2.487 -6.720 1.00 60.69 197 GLN A N 1
ATOM 1552 C CA . GLN A 1 197 ? -20.065 2.663 -7.263 1.00 60.69 197 GLN A CA 1
ATOM 1553 C C . GLN A 1 197 ? -20.306 4.084 -7.800 1.00 60.69 197 GLN A C 1
ATOM 1555 O O . GLN A 1 197 ? -20.941 4.238 -8.843 1.00 60.69 197 GLN A O 1
ATOM 1560 N N . GLN A 1 198 ? -19.790 5.122 -7.134 1.00 60.22 198 GLN A N 1
ATOM 1561 C CA . GLN A 1 198 ? -19.851 6.502 -7.631 1.00 60.22 198 GLN A CA 1
ATOM 1562 C C . GLN A 1 198 ? -19.012 6.688 -8.904 1.00 60.22 198 GLN A C 1
ATOM 1564 O O . GLN A 1 198 ? -19.476 7.298 -9.865 1.00 60.22 198 GLN A O 1
ATOM 1569 N N . GLU A 1 199 ? -17.809 6.112 -8.964 1.00 60.97 199 GLU A N 1
ATOM 1570 C CA . GLU A 1 199 ? -16.946 6.168 -10.148 1.00 60.97 199 GLU A CA 1
ATOM 1571 C C . GLU A 1 199 ? -17.556 5.440 -11.352 1.00 60.97 199 GLU A C 1
ATOM 1573 O O . GLU A 1 199 ? -17.451 5.950 -12.465 1.00 60.97 199 GLU A O 1
ATOM 1578 N N . LYS A 1 200 ? -18.294 4.340 -11.146 1.00 60.91 200 LYS A N 1
ATOM 1579 C CA . LYS A 1 200 ? -19.075 3.675 -12.208 1.00 60.91 200 LYS A CA 1
ATOM 1580 C C . LYS A 1 200 ? -20.264 4.501 -12.717 1.00 60.91 200 LYS A C 1
ATOM 1582 O O . LYS A 1 200 ? -20.667 4.325 -13.862 1.00 60.91 200 LYS A O 1
ATOM 1587 N N . LYS A 1 201 ? -20.820 5.411 -11.906 1.00 60.38 201 LYS A N 1
ATOM 1588 C CA . LYS A 1 201 ? -21.930 6.304 -12.303 1.00 60.38 201 LYS A CA 1
ATOM 1589 C C . LYS A 1 201 ? -21.461 7.587 -13.008 1.00 60.38 201 LYS A C 1
ATOM 1591 O O . LYS A 1 201 ? -22.215 8.151 -13.799 1.00 60.38 201 LYS A O 1
ATOM 1596 N N . ARG A 1 202 ? -20.208 8.020 -12.801 1.00 60.47 202 ARG A N 1
ATOM 1597 C CA . ARG A 1 202 ? -19.629 9.230 -13.434 1.00 60.47 202 ARG A CA 1
ATOM 1598 C C . ARG A 1 202 ? -19.657 9.235 -14.975 1.00 60.47 202 ARG A C 1
ATOM 1600 O O . ARG A 1 202 ? -19.881 10.312 -15.524 1.00 60.47 202 ARG A O 1
ATOM 1607 N N . PRO A 1 203 ? -19.428 8.121 -15.701 1.00 62.47 203 PRO A N 1
ATOM 1608 C CA . PRO A 1 203 ? -19.548 8.096 -17.159 1.00 62.47 203 PRO A CA 1
ATOM 1609 C C . PRO A 1 203 ? -20.972 8.402 -17.636 1.00 62.47 203 PRO A C 1
ATOM 1611 O O . PRO A 1 203 ? -21.146 9.264 -18.490 1.00 62.47 203 PRO A O 1
ATOM 1614 N N . GLN A 1 204 ? -21.983 7.784 -17.013 1.00 61.12 204 GLN A N 1
ATOM 1615 C CA . GLN A 1 204 ? -23.394 7.965 -17.377 1.00 61.12 204 GLN A CA 1
ATOM 1616 C C . GLN A 1 204 ? -23.883 9.394 -17.109 1.00 61.12 204 GLN A C 1
ATOM 1618 O O . GLN A 1 204 ? -24.661 9.953 -17.877 1.00 61.12 204 GLN A O 1
ATOM 1623 N N . GLU A 1 205 ? -23.414 10.014 -16.026 1.00 60.09 205 GLU A N 1
ATOM 1624 C CA . GLU A 1 205 ? -23.755 11.401 -15.706 1.00 60.09 205 GLU A CA 1
ATOM 1625 C C . GLU A 1 205 ? -23.082 12.395 -16.666 1.00 60.09 205 GLU A C 1
ATOM 1627 O O . GLU A 1 205 ? -23.722 13.335 -17.140 1.00 60.09 205 GLU A O 1
ATOM 1632 N N . LYS A 1 206 ? -21.815 12.151 -17.032 1.00 62.00 206 LYS A N 1
ATOM 1633 C CA . LYS A 1 206 ? -21.097 12.949 -18.040 1.00 62.00 206 LYS A CA 1
ATOM 1634 C C . LYS A 1 206 ? -21.722 12.836 -19.432 1.00 62.00 206 LYS A C 1
ATOM 1636 O O . LYS A 1 206 ? -21.716 13.819 -20.168 1.00 62.00 206 LYS A O 1
ATOM 1641 N N . GLU A 1 207 ? -22.249 11.670 -19.793 1.00 62.88 207 GLU A N 1
ATOM 1642 C CA . GLU A 1 207 ? -22.951 11.440 -21.059 1.00 62.88 207 GLU A CA 1
ATOM 1643 C C . GLU A 1 207 ? -24.271 12.226 -21.112 1.00 62.88 207 GLU A C 1
ATOM 1645 O O . GLU A 1 207 ? -24.457 13.052 -22.003 1.00 62.88 207 GLU A O 1
ATOM 1650 N N . ARG A 1 208 ? -25.097 12.144 -20.059 1.00 60.53 208 ARG A N 1
ATOM 1651 C CA . ARG A 1 208 ? -26.329 12.951 -19.926 1.00 60.53 208 ARG A CA 1
ATOM 1652 C C . ARG A 1 208 ? -26.070 14.464 -19.972 1.00 60.53 208 ARG A C 1
ATOM 1654 O O . ARG A 1 208 ? -26.871 15.228 -20.519 1.00 60.53 208 ARG A O 1
ATOM 1661 N N . GLN A 1 209 ? -24.952 14.924 -19.407 1.00 63.31 209 GLN A N 1
ATOM 1662 C CA . GLN A 1 209 ? -24.545 16.334 -19.469 1.00 63.31 209 GLN A CA 1
ATOM 1663 C C . GLN A 1 209 ? -24.073 16.753 -20.872 1.00 63.31 209 GLN A C 1
ATOM 1665 O O . GLN A 1 209 ? -24.337 17.878 -21.302 1.00 63.31 209 GLN A O 1
ATOM 1670 N N . ARG A 1 210 ? -23.403 15.864 -21.620 1.00 57.84 210 ARG A N 1
ATOM 1671 C CA . ARG A 1 210 ? -23.046 16.121 -23.026 1.00 57.84 210 ARG A CA 1
ATOM 1672 C C . ARG A 1 210 ? -24.286 16.197 -23.909 1.00 57.84 210 ARG A C 1
ATOM 1674 O O . ARG A 1 210 ? -24.370 17.109 -24.728 1.00 57.84 210 ARG A O 1
ATOM 1681 N N . ASP A 1 211 ? -25.259 15.319 -23.694 1.00 67.00 211 ASP A N 1
ATOM 1682 C CA . ASP A 1 211 ? -26.505 15.309 -24.464 1.00 67.00 211 ASP A CA 1
ATOM 1683 C C . ASP A 1 211 ? -27.331 16.578 -24.239 1.00 67.00 211 ASP A C 1
ATOM 1685 O O . ASP A 1 211 ? -27.794 17.205 -25.194 1.00 67.00 211 ASP A O 1
ATOM 1689 N N . THR A 1 212 ? -27.467 17.019 -22.987 1.00 64.19 212 THR A N 1
ATOM 1690 C CA . THR A 1 212 ? -28.179 18.267 -22.661 1.00 64.19 212 THR A CA 1
ATOM 1691 C C . THR A 1 212 ? -27.474 19.499 -23.232 1.00 64.19 212 THR A C 1
ATOM 1693 O O . THR A 1 212 ? -28.136 20.365 -23.811 1.00 64.19 212 THR A O 1
ATOM 1696 N N . ARG A 1 213 ? -26.137 19.560 -23.170 1.00 67.50 213 ARG A N 1
ATOM 1697 C CA . ARG A 1 213 ? -25.354 20.625 -23.818 1.00 67.50 213 ARG A CA 1
ATOM 1698 C C . ARG A 1 213 ? -25.504 20.605 -25.343 1.00 67.50 213 ARG A C 1
ATOM 1700 O O . ARG A 1 213 ? -25.723 21.657 -25.941 1.00 67.50 213 ARG A O 1
ATOM 1707 N N . GLY A 1 214 ? -25.465 19.427 -25.965 1.00 67.12 214 GLY A N 1
ATOM 1708 C CA . GLY A 1 214 ? -25.687 19.266 -27.403 1.00 67.12 214 GLY A CA 1
ATOM 1709 C C . GLY A 1 214 ? -27.086 19.717 -27.839 1.00 67.12 214 GLY A C 1
ATOM 1710 O O . GLY A 1 214 ? -27.241 20.361 -28.877 1.00 67.12 214 GLY A O 1
ATOM 1711 N N . GLN A 1 215 ? -28.114 19.459 -27.026 1.00 64.12 215 GLN A N 1
ATOM 1712 C CA . GLN A 1 215 ? -29.472 19.953 -27.280 1.00 64.12 215 GLN A CA 1
ATOM 1713 C C . GLN A 1 215 ? -29.584 21.480 -27.144 1.00 64.12 215 GLN A C 1
ATOM 1715 O O . GLN A 1 215 ? -30.276 22.112 -27.944 1.00 64.12 215 GLN A O 1
ATOM 1720 N N . GLN A 1 216 ? -28.897 22.091 -26.174 1.00 60.16 216 GLN A N 1
ATOM 1721 C CA . GLN A 1 216 ? -28.852 23.552 -26.027 1.00 60.16 216 GLN A CA 1
ATOM 1722 C C . GLN A 1 216 ? -28.108 24.228 -27.191 1.00 60.16 216 GLN A C 1
ATOM 1724 O O . GLN A 1 216 ? -28.572 25.241 -27.718 1.00 60.16 216 GLN A O 1
ATOM 1729 N N . GLU A 1 217 ? -26.993 23.654 -27.650 1.00 65.38 217 GLU A N 1
ATOM 1730 C CA . GLU A 1 217 ? -26.240 24.173 -28.799 1.00 65.38 217 GLU A CA 1
ATOM 1731 C C . GLU A 1 217 ? -27.027 24.065 -30.113 1.00 65.38 217 GLU A C 1
ATOM 1733 O O . GLU A 1 217 ? -26.969 24.990 -30.921 1.00 65.38 217 GLU A O 1
ATOM 1738 N N . LYS A 1 218 ? -27.848 23.021 -30.301 1.00 66.50 218 LYS A N 1
ATOM 1739 C CA . LYS A 1 218 ? -28.750 22.907 -31.465 1.00 66.50 218 LYS A CA 1
ATOM 1740 C C . LYS A 1 218 ? -29.902 23.919 -31.454 1.00 66.50 218 LYS A C 1
ATOM 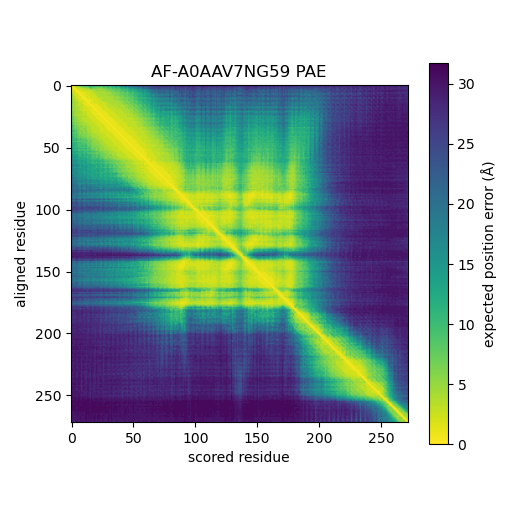1742 O O . LYS A 1 218 ? -30.345 24.342 -32.518 1.00 66.50 218 LYS A O 1
ATOM 1747 N N . LYS A 1 219 ? -30.386 24.327 -30.275 1.00 66.31 219 LYS A N 1
ATOM 1748 C CA . LYS A 1 219 ? -31.472 25.320 -30.140 1.00 66.31 219 LYS A CA 1
ATOM 1749 C C . LYS A 1 219 ? -30.990 26.769 -30.301 1.00 66.31 219 LYS A C 1
ATOM 1751 O O . LYS A 1 219 ? -31.757 27.622 -30.743 1.00 66.31 219 LYS A O 1
ATOM 1756 N N . ARG A 1 220 ? -29.711 27.045 -30.022 1.00 68.25 220 ARG A N 1
ATOM 1757 C CA . ARG A 1 220 ? -29.099 28.387 -30.097 1.00 68.25 220 ARG A CA 1
ATOM 1758 C C . ARG A 1 220 ? -29.242 29.099 -31.458 1.00 68.25 220 ARG A C 1
ATOM 1760 O O . ARG A 1 220 ? -29.539 30.293 -31.448 1.00 68.25 220 ARG A O 1
ATOM 1767 N N . PRO A 1 221 ? -29.018 28.455 -32.620 1.00 70.06 221 PRO A N 1
ATOM 1768 C CA . PRO A 1 221 ? -29.189 29.099 -33.925 1.00 70.06 221 PRO A CA 1
ATOM 1769 C C . PRO A 1 221 ? -30.644 29.482 -34.205 1.00 70.06 221 PRO A C 1
ATOM 1771 O O . PRO A 1 221 ? -30.903 30.611 -34.609 1.00 70.06 221 PRO A O 1
ATOM 1774 N N . GLN A 1 222 ? -31.586 28.582 -33.903 1.00 72.06 222 GLN A N 1
ATOM 1775 C CA . GLN A 1 222 ? -33.021 28.817 -34.093 1.00 72.06 222 GLN A CA 1
ATOM 1776 C C . GLN A 1 222 ? -33.525 29.965 -33.211 1.00 72.06 222 GLN A C 1
ATOM 1778 O O . GLN A 1 222 ? -34.327 30.789 -33.642 1.00 72.06 222 GLN A O 1
ATOM 1783 N N . GLU A 1 223 ? -33.032 30.056 -31.976 1.00 70.38 223 GLU A N 1
ATOM 1784 C CA . GLU A 1 223 ? -33.371 31.150 -31.069 1.00 70.38 223 GLU A CA 1
ATOM 1785 C C . GLU A 1 223 ? -32.789 32.492 -31.543 1.00 70.38 223 GLU A C 1
ATOM 1787 O O . GLU A 1 223 ? -33.490 33.506 -31.556 1.00 70.38 223 GLU A O 1
ATOM 1792 N N . LYS A 1 224 ? -31.537 32.498 -32.022 1.00 71.06 224 LYS A N 1
ATOM 1793 C CA . LYS A 1 224 ? -30.910 33.688 -32.622 1.00 71.06 224 LYS A CA 1
ATOM 1794 C C . LYS A 1 224 ? -31.639 34.165 -33.880 1.00 71.06 224 LYS A C 1
ATOM 1796 O O . LYS A 1 224 ? -31.727 35.371 -34.107 1.00 71.06 224 LYS A O 1
ATOM 1801 N N . GLU A 1 225 ? -32.151 33.248 -34.694 1.00 74.88 225 GLU A N 1
ATOM 1802 C CA . GLU A 1 225 ? -32.929 33.569 -35.893 1.00 74.88 225 GLU A CA 1
ATOM 1803 C C . GLU A 1 225 ? -34.290 34.180 -35.533 1.00 74.88 225 GLU A C 1
ATOM 1805 O O . GLU A 1 225 ? -34.600 35.282 -35.984 1.00 74.88 225 GLU A O 1
ATOM 1810 N N . ARG A 1 226 ? -35.019 33.582 -34.579 1.00 74.31 226 ARG A N 1
ATOM 1811 C CA . ARG A 1 226 ? -36.263 34.157 -34.027 1.00 74.31 226 ARG A CA 1
ATOM 1812 C C . ARG A 1 226 ? -36.067 35.569 -33.464 1.00 74.31 226 ARG A C 1
ATOM 1814 O O . ARG A 1 226 ? -36.921 36.440 -33.645 1.00 74.31 226 ARG A O 1
ATOM 1821 N N . GLN A 1 227 ? -34.935 35.825 -32.805 1.00 74.50 227 GLN A N 1
ATOM 1822 C CA . GLN A 1 227 ? -34.593 37.160 -32.304 1.00 74.50 227 GLN A CA 1
ATOM 1823 C C . GLN A 1 227 ? -34.317 38.154 -33.444 1.00 74.50 227 GLN A C 1
ATOM 1825 O O . GLN A 1 227 ? -34.770 39.301 -33.388 1.00 74.50 227 GLN A O 1
ATOM 1830 N N . ARG A 1 228 ? -33.617 37.727 -34.506 1.00 74.94 228 ARG A N 1
ATOM 1831 C CA . ARG A 1 228 ? -33.381 38.557 -35.701 1.00 74.94 228 ARG A CA 1
ATOM 1832 C C . ARG A 1 228 ? -34.678 38.885 -36.432 1.00 74.94 228 ARG A C 1
ATOM 1834 O O . ARG A 1 228 ? -34.852 40.032 -36.839 1.00 74.94 228 ARG A O 1
ATOM 1841 N N . ASP A 1 229 ? -35.592 37.932 -36.548 1.00 79.44 229 ASP A N 1
ATOM 1842 C CA . ASP A 1 229 ? -36.885 38.153 -37.197 1.00 79.44 229 ASP A CA 1
ATOM 1843 C C . ASP A 1 229 ? -37.767 39.109 -36.400 1.00 79.44 229 ASP A C 1
ATOM 1845 O O . ASP A 1 229 ? -38.330 40.046 -36.970 1.00 79.44 229 ASP A O 1
ATOM 1849 N N . THR A 1 230 ? -37.801 38.965 -35.073 1.00 76.12 230 THR A N 1
ATOM 1850 C CA . THR A 1 230 ? -38.486 39.924 -34.192 1.00 76.12 230 THR A CA 1
ATOM 1851 C C . THR A 1 230 ? -37.934 41.340 -34.384 1.00 76.12 230 THR A C 1
ATOM 1853 O O . THR A 1 230 ? -38.696 42.296 -34.544 1.00 76.12 230 THR A O 1
ATOM 1856 N N . ARG A 1 231 ? -36.605 41.488 -34.454 1.00 79.12 231 ARG A N 1
ATOM 1857 C CA . ARG A 1 231 ? -35.956 42.785 -34.690 1.00 79.12 231 ARG A CA 1
ATOM 1858 C C . ARG A 1 231 ? -36.284 43.361 -36.071 1.00 79.12 231 ARG A C 1
ATOM 1860 O O . ARG A 1 231 ? -36.607 44.542 -36.172 1.00 79.12 231 ARG A O 1
ATOM 1867 N N . ARG A 1 232 ? -36.279 42.537 -37.125 1.00 79.12 232 ARG A N 1
ATOM 1868 C CA . ARG A 1 232 ? -36.686 42.949 -38.482 1.00 79.12 232 ARG A CA 1
ATOM 1869 C C . ARG A 1 232 ? -38.140 43.420 -38.521 1.00 79.12 232 ARG A C 1
ATOM 1871 O O . ARG A 1 232 ? -38.443 44.407 -39.188 1.00 79.12 232 ARG A O 1
ATOM 1878 N N . GLN A 1 233 ? -39.040 42.754 -37.799 1.00 74.94 233 GLN A N 1
ATOM 1879 C CA . GLN A 1 233 ? -40.439 43.178 -37.697 1.00 74.94 233 GLN A CA 1
ATOM 1880 C C . GLN A 1 233 ? -40.583 44.522 -36.969 1.00 74.94 233 GLN A C 1
ATOM 1882 O O . GLN A 1 233 ? -41.366 45.366 -37.405 1.00 74.94 233 GLN A O 1
ATOM 1887 N N . GLN A 1 234 ? -39.810 44.756 -35.905 1.00 72.69 234 GLN A N 1
ATOM 1888 C CA . GLN A 1 234 ? -39.783 46.048 -35.211 1.00 72.69 234 GLN A CA 1
ATOM 1889 C C . GLN A 1 234 ? -39.230 47.168 -36.106 1.00 72.69 234 GLN A C 1
ATOM 1891 O O . GLN A 1 234 ? -39.811 48.250 -36.178 1.00 72.69 234 GLN A O 1
ATOM 1896 N N . GLU A 1 235 ? -38.153 46.910 -36.851 1.00 75.38 235 GLU A N 1
ATOM 1897 C CA . GLU A 1 235 ? -37.567 47.881 -37.784 1.00 75.38 235 GLU A CA 1
ATOM 1898 C C . GLU A 1 235 ? -38.504 48.219 -38.952 1.00 75.38 235 GLU A C 1
ATOM 1900 O O . GLU A 1 235 ? -38.560 49.377 -39.360 1.00 75.38 235 GLU A O 1
ATOM 1905 N N . ARG A 1 236 ? -39.315 47.266 -39.431 1.00 72.81 236 ARG A N 1
ATOM 1906 C CA . ARG A 1 236 ? -40.353 47.523 -40.448 1.00 72.81 236 ARG A CA 1
ATOM 1907 C C . ARG A 1 236 ? -41.507 48.390 -39.941 1.00 72.81 236 ARG A C 1
ATOM 1909 O O . ARG A 1 236 ? -42.087 49.132 -40.726 1.00 72.81 236 ARG A O 1
ATOM 1916 N N . LYS A 1 237 ? -41.845 48.312 -38.650 1.00 70.50 237 LYS A N 1
ATOM 1917 C CA . LYS A 1 237 ? -42.930 49.109 -38.041 1.00 70.50 237 LYS A CA 1
ATOM 1918 C C . LYS A 1 237 ? -42.490 50.528 -37.654 1.00 70.50 237 LYS A C 1
ATOM 1920 O O . LYS A 1 237 ? -43.318 51.435 -37.619 1.00 70.50 237 LYS A O 1
ATOM 1925 N N . ARG A 1 238 ? -41.188 50.750 -37.437 1.00 69.31 238 ARG A N 1
ATOM 1926 C CA . ARG A 1 238 ? -40.613 52.049 -37.032 1.00 69.31 238 ARG A CA 1
ATOM 1927 C C . ARG A 1 238 ? -40.942 53.240 -37.951 1.00 69.31 238 ARG A C 1
ATOM 1929 O O . ARG A 1 238 ? -41.189 54.313 -37.408 1.00 69.31 238 ARG A O 1
ATOM 1936 N N . PRO A 1 239 ? -40.932 53.135 -39.295 1.00 68.31 239 PRO A N 1
ATOM 1937 C CA . PRO A 1 239 ? -41.273 54.259 -40.170 1.00 68.31 239 PRO A CA 1
ATOM 1938 C C . PRO A 1 239 ? -42.738 54.678 -40.032 1.00 68.31 239 PRO A C 1
ATOM 1940 O O . PRO A 1 239 ? -43.010 55.863 -39.878 1.00 68.31 239 PRO A O 1
ATOM 1943 N N . GLN A 1 240 ? -43.656 53.706 -39.981 1.00 66.81 240 GLN A N 1
ATOM 1944 C CA . GLN A 1 240 ? -45.093 53.950 -39.813 1.00 66.81 240 GLN A CA 1
ATOM 1945 C C . GLN A 1 240 ? -45.403 54.572 -38.448 1.00 66.81 240 GLN A C 1
ATOM 1947 O O . GLN A 1 240 ? -46.252 55.448 -38.332 1.00 66.81 240 GLN A O 1
ATOM 1952 N N . GLU A 1 241 ? -44.696 54.146 -37.402 1.00 63.81 241 GLU A N 1
ATOM 1953 C CA . GLU A 1 241 ? -44.832 54.724 -36.066 1.00 63.81 241 GLU A CA 1
ATOM 1954 C C . GLU A 1 241 ? -44.276 56.154 -35.999 1.00 63.81 241 GLU A C 1
ATOM 1956 O O . GLU A 1 241 ? -44.921 57.045 -35.448 1.00 63.81 241 GLU A O 1
ATOM 1961 N N . LYS A 1 242 ? -43.121 56.410 -36.629 1.00 67.88 242 LYS A N 1
ATOM 1962 C CA . LYS A 1 242 ? -42.551 57.761 -36.750 1.00 67.88 242 LYS A CA 1
ATOM 1963 C C . LYS A 1 242 ? -43.445 58.700 -37.560 1.00 67.88 242 LYS A C 1
ATOM 1965 O O . LYS A 1 242 ? -43.511 59.884 -37.241 1.00 67.88 242 LYS A O 1
ATOM 1970 N N . GLU A 1 243 ? -44.115 58.197 -38.591 1.00 69.69 243 GLU A N 1
ATOM 1971 C CA . GLU A 1 243 ? -45.071 58.960 -39.397 1.00 69.69 243 GLU A CA 1
ATOM 1972 C C . GLU A 1 243 ? -46.334 59.289 -38.593 1.00 69.69 243 GLU A C 1
ATOM 1974 O O . GLU A 1 243 ? -46.665 60.463 -38.451 1.00 69.69 243 GLU A O 1
ATOM 1979 N N . ARG A 1 244 ? -46.924 58.304 -37.899 1.00 69.25 244 ARG A N 1
ATOM 1980 C CA . ARG A 1 244 ? -48.035 58.528 -36.953 1.00 69.25 244 ARG A CA 1
ATOM 1981 C C . ARG A 1 244 ? -47.691 59.559 -35.873 1.00 69.25 244 ARG A C 1
ATOM 1983 O O . ARG A 1 244 ? -48.518 60.405 -35.541 1.00 69.25 244 ARG A O 1
ATOM 1990 N N . GLN A 1 245 ? -46.469 59.526 -35.337 1.00 68.00 245 GLN A N 1
ATOM 1991 C CA . GLN A 1 245 ? -45.997 60.511 -34.355 1.00 68.00 245 GLN A CA 1
ATOM 1992 C C . GLN A 1 245 ? -45.805 61.911 -34.962 1.00 68.00 245 GLN A C 1
ATOM 1994 O O . GLN A 1 245 ? -46.082 62.915 -34.301 1.00 68.00 245 GLN A O 1
ATOM 1999 N N . ARG A 1 246 ? -45.348 62.006 -36.218 1.00 69.00 246 ARG A N 1
ATOM 2000 C CA . ARG A 1 246 ? -45.244 63.281 -36.947 1.00 69.00 246 ARG A CA 1
ATOM 2001 C C . ARG A 1 246 ? -46.619 63.869 -37.245 1.00 69.00 246 ARG A C 1
ATOM 2003 O O . ARG A 1 246 ? -46.801 65.069 -37.046 1.00 69.00 246 ARG A O 1
ATOM 2010 N N . ASP A 1 247 ? -47.580 63.048 -37.648 1.00 72.94 247 ASP A N 1
ATOM 2011 C CA . ASP A 1 247 ? -48.954 63.484 -37.896 1.00 72.94 247 ASP A CA 1
ATOM 2012 C C . ASP A 1 247 ? -49.651 63.927 -36.606 1.00 72.94 247 ASP A C 1
ATOM 2014 O O . ASP A 1 247 ? -50.287 64.981 -36.585 1.00 72.94 247 ASP A O 1
ATOM 2018 N N . ALA A 1 248 ? -49.433 63.221 -35.491 1.00 69.06 248 ALA A N 1
ATOM 2019 C CA . ALA A 1 248 ? -49.898 63.655 -34.173 1.00 69.06 248 ALA A CA 1
ATOM 2020 C C . ALA A 1 248 ? -49.310 65.023 -33.769 1.00 69.06 248 ALA A C 1
ATOM 2022 O O . ALA A 1 248 ? -50.037 65.905 -33.309 1.00 69.06 248 ALA A O 1
ATOM 2023 N N . ARG A 1 249 ? -48.009 65.254 -34.009 1.00 66.69 249 ARG A N 1
ATOM 2024 C CA . ARG A 1 249 ? -47.374 66.566 -33.780 1.00 66.69 249 ARG A CA 1
ATOM 2025 C C . ARG A 1 249 ? -47.921 67.663 -34.693 1.00 66.69 249 ARG A C 1
ATOM 2027 O O . ARG A 1 249 ? -48.093 68.788 -34.236 1.00 66.69 249 ARG A O 1
ATOM 2034 N N . ARG A 1 250 ? -48.228 67.363 -35.959 1.00 67.56 250 ARG A N 1
ATOM 2035 C CA . ARG A 1 250 ? -48.867 68.322 -36.883 1.00 67.56 250 ARG A CA 1
ATOM 2036 C C . ARG A 1 250 ? -50.266 68.721 -36.414 1.00 67.56 250 ARG A C 1
ATOM 2038 O O . ARG A 1 250 ? -50.635 69.886 -36.536 1.00 67.56 250 ARG A O 1
ATOM 2045 N N . GLN A 1 251 ? -51.020 67.784 -35.840 1.00 65.19 251 GLN A N 1
ATOM 2046 C CA . GLN A 1 251 ? -52.331 68.065 -35.250 1.00 65.19 251 GLN A CA 1
ATOM 2047 C C . GLN A 1 251 ? -52.235 68.899 -33.963 1.00 65.19 251 GLN A C 1
ATOM 2049 O O . GLN A 1 251 ? -53.092 69.748 -33.729 1.00 65.19 251 GLN A O 1
ATOM 2054 N N . GLN A 1 252 ? -51.183 68.717 -33.159 1.00 60.09 252 GLN A N 1
ATOM 2055 C CA . GLN A 1 252 ? -50.927 69.543 -31.972 1.00 60.09 252 GLN A CA 1
ATOM 2056 C C . GLN A 1 252 ? -50.414 70.951 -32.327 1.00 60.09 252 GLN A C 1
ATOM 2058 O O . GLN A 1 252 ? -50.842 71.926 -31.718 1.00 60.09 252 GLN A O 1
ATOM 2063 N N . GLY A 1 253 ? -49.579 71.089 -33.363 1.00 55.34 253 GLY A N 1
ATOM 2064 C CA . GLY A 1 253 ? -49.055 72.383 -33.828 1.00 55.34 253 GLY A CA 1
ATOM 2065 C C . GLY A 1 253 ? -50.093 73.312 -34.468 1.00 55.34 253 GLY A C 1
ATOM 2066 O O . GLY A 1 253 ? -49.830 74.498 -34.625 1.00 55.34 253 GLY A O 1
ATOM 2067 N N . ARG A 1 254 ? -51.287 72.811 -34.809 1.00 55.69 254 ARG A N 1
ATOM 2068 C CA . ARG A 1 254 ? -52.412 73.650 -35.255 1.00 55.69 254 ARG A CA 1
ATOM 2069 C C . ARG A 1 254 ? -53.230 74.251 -34.107 1.00 55.69 254 ARG A C 1
ATOM 2071 O O . ARG A 1 254 ? -54.114 75.051 -34.387 1.00 55.69 254 ARG A O 1
ATOM 2078 N N . LYS A 1 255 ? -52.991 73.866 -32.846 1.00 53.28 255 LYS A N 1
ATOM 2079 C CA . LYS A 1 255 ? -53.918 74.174 -31.747 1.00 53.28 255 LYS A CA 1
ATOM 2080 C C . LYS A 1 255 ? -53.577 75.362 -30.840 1.00 53.28 255 LYS A C 1
ATOM 2082 O O . LYS A 1 255 ? -54.447 75.659 -30.035 1.00 53.28 255 LYS A O 1
ATOM 2087 N N . HIS A 1 256 ? -52.455 76.088 -30.956 1.00 41.00 256 HIS A N 1
ATOM 2088 C CA . HIS A 1 256 ? -52.223 77.259 -30.075 1.00 41.00 256 HIS A CA 1
ATOM 2089 C C . HIS A 1 256 ? -51.366 78.404 -30.665 1.00 41.00 256 HIS A C 1
ATOM 2091 O O . HIS A 1 256 ? -50.176 78.198 -30.914 1.00 41.00 256 HIS A O 1
ATOM 2097 N N . PRO A 1 257 ? -51.943 79.618 -30.816 1.00 44.72 257 PRO A N 1
ATOM 2098 C CA . PRO A 1 257 ? -51.248 80.906 -30.817 1.00 44.72 257 PRO A CA 1
ATOM 2099 C C . PRO A 1 257 ? -51.308 81.617 -29.442 1.00 44.72 257 PRO A C 1
ATOM 2101 O O . PRO A 1 257 ? -52.282 81.457 -28.721 1.00 44.72 257 PRO A O 1
ATOM 2104 N N . GLN A 1 258 ? -50.262 82.415 -29.166 1.00 42.06 258 GLN A N 1
ATOM 2105 C CA . GLN A 1 258 ? -50.138 83.564 -28.239 1.00 42.06 258 GLN A CA 1
ATOM 2106 C C . GLN A 1 258 ? -50.604 83.430 -26.773 1.00 42.06 258 GLN A C 1
ATOM 2108 O O . GLN A 1 258 ? -51.779 83.265 -26.499 1.00 42.06 258 GLN A O 1
ATOM 2113 N N . GLU A 1 259 ? -49.679 83.649 -25.828 1.00 42.09 259 GLU A N 1
ATOM 2114 C CA . GLU A 1 259 ? -49.620 84.879 -25.009 1.00 42.09 259 GLU A CA 1
ATOM 2115 C C . GLU A 1 259 ? -48.369 84.867 -24.103 1.00 42.09 259 GLU A C 1
ATOM 2117 O O . GLU A 1 259 ? -48.005 83.854 -23.507 1.00 42.09 259 GLU A O 1
ATOM 2122 N N . LYS A 1 260 ? -47.656 85.998 -24.084 1.00 41.31 260 LYS A N 1
ATOM 2123 C CA . LYS A 1 260 ? -46.509 86.317 -23.225 1.00 41.31 260 LYS A CA 1
ATOM 2124 C C . LYS A 1 260 ? -46.871 87.594 -22.476 1.00 41.31 260 LYS A C 1
ATOM 2126 O O . LYS A 1 260 ? -47.060 88.603 -23.137 1.00 41.31 260 LYS A O 1
ATOM 2131 N N . GLU A 1 261 ? -46.864 87.530 -21.156 1.00 38.56 261 GLU A N 1
ATOM 2132 C CA . GLU A 1 261 ? -46.678 88.593 -20.152 1.00 38.56 261 GLU A CA 1
ATOM 2133 C C . GLU A 1 261 ? -46.744 87.827 -18.817 1.00 38.56 261 GLU A C 1
ATOM 2135 O O . GLU A 1 261 ? -47.563 86.926 -18.689 1.00 38.56 261 GLU A O 1
ATOM 2140 N N . GLY A 1 262 ? -45.914 87.970 -17.795 1.00 35.41 262 GLY A N 1
ATOM 2141 C CA . GLY A 1 262 ? -44.877 88.893 -17.349 1.00 35.41 262 GLY A CA 1
ATOM 2142 C C . GLY A 1 262 ? -44.688 88.586 -15.843 1.00 35.41 262 GLY A C 1
ATOM 2143 O O . GLY A 1 262 ? -45.513 87.869 -15.287 1.00 35.41 262 GLY A O 1
ATOM 2144 N N . SER A 1 263 ? -43.649 89.150 -15.212 1.00 39.81 263 SER A N 1
ATOM 2145 C CA . SER A 1 263 ? -43.292 89.050 -13.773 1.00 39.81 263 SER A CA 1
ATOM 2146 C C . SER A 1 263 ? -42.589 87.744 -13.339 1.00 39.81 263 SER A C 1
ATOM 2148 O O . SER A 1 263 ? -42.849 86.673 -13.868 1.00 39.81 263 SER A O 1
ATOM 2150 N N . GLU A 1 264 ? -41.618 87.716 -12.425 1.00 43.88 264 GLU A N 1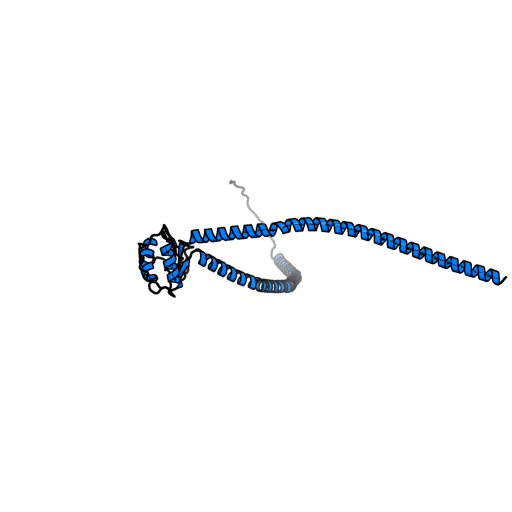
ATOM 2151 C CA . GLU A 1 264 ? -40.898 88.742 -11.666 1.00 43.88 264 GLU A CA 1
ATOM 2152 C C . GLU A 1 264 ? -39.635 88.089 -11.064 1.00 43.88 264 GLU A C 1
ATOM 2154 O O . GLU A 1 264 ? -39.516 86.867 -10.976 1.00 43.88 264 GLU A O 1
ATOM 2159 N N . LEU A 1 265 ? -38.678 88.931 -10.683 1.00 46.41 265 LEU A N 1
ATOM 2160 C CA . LEU A 1 265 ? -37.385 88.604 -10.084 1.00 46.41 265 LEU A CA 1
ATOM 2161 C C . LEU A 1 265 ? -37.524 88.089 -8.642 1.00 46.41 265 LEU A C 1
ATOM 2163 O O . LEU A 1 265 ? -38.244 88.704 -7.864 1.00 46.41 265 LEU A O 1
ATOM 2167 N N . GLN A 1 266 ? -36.697 87.115 -8.237 1.00 45.00 266 GLN A N 1
ATOM 2168 C CA . GLN A 1 266 ? -35.996 87.204 -6.947 1.00 45.00 266 GLN A CA 1
ATOM 2169 C C . GLN A 1 266 ? -34.784 86.262 -6.859 1.00 45.00 266 GLN A C 1
ATOM 2171 O O . GLN A 1 266 ? -34.894 85.044 -6.984 1.00 45.00 266 GLN A O 1
ATOM 2176 N N . GLU A 1 267 ? -33.617 86.866 -6.633 1.00 46.56 267 GLU A N 1
ATOM 2177 C CA . GLU A 1 267 ? -32.396 86.222 -6.151 1.00 46.56 267 GLU A CA 1
ATOM 2178 C C . GLU A 1 267 ? -32.548 85.809 -4.679 1.00 46.56 267 GLU A C 1
ATOM 2180 O O . GLU A 1 267 ? -33.205 86.509 -3.905 1.00 46.56 267 GLU A O 1
ATOM 2185 N N . GLY A 1 268 ? -31.854 84.746 -4.254 1.00 39.66 268 GLY A N 1
ATOM 2186 C CA . GLY A 1 268 ? -31.566 84.559 -2.831 1.00 39.66 268 GLY A CA 1
ATOM 2187 C C . GLY A 1 268 ? -31.179 83.153 -2.368 1.00 39.66 268 GLY A C 1
ATOM 2188 O O . GLY A 1 268 ? -32.027 82.286 -2.222 1.00 39.66 268 GLY A O 1
ATOM 2189 N N . SER A 1 269 ? -29.916 83.048 -1.939 1.00 44.84 269 SER A N 1
ATOM 2190 C CA . SER A 1 269 ? -29.482 82.395 -0.688 1.00 44.84 269 SER A CA 1
ATOM 2191 C C . SER A 1 269 ? -29.051 80.913 -0.678 1.00 44.84 269 SER A C 1
ATOM 2193 O O . SER A 1 269 ? -29.859 79.999 -0.602 1.00 44.84 269 SER A O 1
ATOM 2195 N N . LYS A 1 270 ? -27.717 80.742 -0.672 1.00 45.19 270 LYS A N 1
ATOM 2196 C CA . LYS A 1 270 ? -26.840 80.084 0.334 1.00 45.19 270 LYS A CA 1
ATOM 2197 C C . LYS A 1 270 ? -27.307 78.858 1.152 1.00 45.19 270 LYS A C 1
ATOM 2199 O O . LYS A 1 270 ? -28.341 78.899 1.810 1.00 45.19 270 LYS A O 1
ATOM 2204 N N . GLY A 1 271 ? -26.348 77.931 1.296 1.00 47.09 271 GLY A N 1
ATOM 2205 C CA . GLY A 1 271 ? -26.172 76.907 2.348 1.00 47.09 271 GLY A CA 1
ATOM 2206 C C . GLY A 1 271 ? -25.926 75.537 1.703 1.00 47.09 271 GLY A C 1
ATOM 2207 O O . GLY A 1 271 ? -26.772 75.106 0.930 1.00 47.09 271 GLY A O 1
ATOM 2208 N N . ASP A 1 272 ? -24.815 74.817 1.850 1.00 41.62 272 ASP A N 1
ATOM 2209 C CA . ASP A 1 272 ? -23.597 74.856 2.681 1.00 41.62 272 ASP A CA 1
ATOM 2210 C C . ASP A 1 272 ? -22.398 74.408 1.814 1.00 41.62 272 ASP A C 1
ATOM 2212 O O . ASP A 1 272 ? -22.632 73.648 0.841 1.00 41.62 272 ASP A O 1
#

Nearest PDB structures (foldseek):
  5zwn-assembly1_Q  TM=5.093E-01  e=8.032E-04  Saccharomyces cerevisiae S288C
  7msm-assembly1_f  TM=3.428E-01  e=5.596E-01  Mycobacterium tuberculosis H37Rv
  2bxj-assembly2_B  TM=3.318E-01  e=5.959E-01  Thermus thermophilus
  7piq-assembly1_E  TM=3.211E-01  e=5.254E-01  Mycoplasmoides pneumoniae M129
  2bvz-assembly1_A  TM=3.365E-01  e=1.351E+00  Thermus thermophilus